Protein AF-A0A356L6Z6-F1 (afdb_monomer_lite)

Radius of gyration: 33.43 Å; chains: 1; bounding box: 76×48×98 Å

Foldseek 3Di:
DDDDDPPPDPDDQAAWDWDADDPPLPDDAPDDAQAPDWGWTATPSHIHIAHPHHDPQWDWDKDWDDDPPHNDTDIGIHTHGDDDDDPPQVVFDDDDPAQADEDDEAPQAPDWDWGDQPRHIHIAHPHHDPQWDWDKDWDQDPHHGIDIGIHTDRNPDQQPQAAPPQQWDPDWDDPDDQKTKTKHWDQPSRNSDIDIDIDMWGHWQWAADDDPVDDPTDGQPPSWTAHIRPHNDQQRTWDQWDADPVGIDGDVVTGGDDD

Secondary structure (DSSP, 8-state):
------------------EEPPTT--PPPSS----SEEEEEEETTEEEEEEEEPPTTEEEEEEEEPPTT-SSPEEEEEEEESSSS--TTSS-PPPTT---EEE----S-SEEEEEEETTEEEEEEEE--TTEEEEEEEEEETTTEEEEEEEEEE-S----S--TT-----S-EEEETTEEEEEEEEEETTTTEEEEEEEEEEPTTEES-B-SSSB--EEPGGG-B--TT--SSGGG-EEEEEEETTEEEEEEEEEE---

Structure (mmCIF, N/CA/C/O backbone):
data_AF-A0A356L6Z6-F1
#
_entry.id   AF-A0A356L6Z6-F1
#
loop_
_atom_site.group_PDB
_atom_site.id
_atom_site.type_symbol
_atom_site.label_atom_id
_atom_site.label_alt_id
_atom_site.label_comp_id
_atom_site.label_asym_id
_atom_site.label_entity_id
_atom_site.label_seq_id
_atom_site.pdbx_PDB_ins_code
_atom_site.Cartn_x
_atom_site.Cartn_y
_atom_site.Cartn_z
_atom_site.occupancy
_atom_site.B_iso_or_equiv
_atom_site.auth_seq_id
_atom_site.auth_comp_id
_atom_site.auth_asym_id
_atom_site.auth_atom_id
_atom_site.pdbx_PDB_model_num
ATOM 1 N N . MET A 1 1 ? 42.600 -0.564 43.448 1.00 41.34 1 MET A N 1
ATOM 2 C CA . MET A 1 1 ? 41.148 -0.412 43.684 1.00 41.34 1 MET A CA 1
ATOM 3 C C . MET A 1 1 ? 40.818 1.068 43.564 1.00 41.34 1 MET A C 1
ATOM 5 O O . MET A 1 1 ? 41.047 1.804 44.512 1.00 41.34 1 MET A O 1
ATOM 9 N N . LEU A 1 2 ? 40.395 1.524 42.382 1.00 34.81 2 LEU A N 1
ATOM 10 C CA . LEU A 1 2 ? 39.845 2.871 42.215 1.00 34.81 2 LEU A CA 1
ATOM 11 C C . LEU A 1 2 ? 38.356 2.803 42.555 1.00 34.81 2 LEU A C 1
ATOM 13 O O . LEU A 1 2 ? 37.595 2.120 41.873 1.00 34.81 2 LEU A O 1
ATOM 17 N N . ALA A 1 3 ? 37.971 3.458 43.646 1.00 35.69 3 ALA A N 1
ATOM 18 C CA . ALA A 1 3 ? 36.580 3.619 44.031 1.00 35.69 3 ALA A CA 1
ATOM 19 C C . ALA A 1 3 ? 35.923 4.630 43.082 1.00 35.69 3 ALA A C 1
ATOM 21 O O . ALA A 1 3 ? 36.274 5.808 43.081 1.00 35.69 3 ALA A O 1
ATOM 22 N N . MET A 1 4 ? 34.983 4.163 42.259 1.00 33.19 4 MET A N 1
ATOM 23 C CA . MET A 1 4 ? 34.081 5.037 41.517 1.00 33.19 4 MET A CA 1
ATOM 24 C C . MET A 1 4 ? 32.980 5.503 42.470 1.00 33.19 4 MET A C 1
ATOM 26 O O . MET A 1 4 ? 32.066 4.749 42.798 1.00 33.19 4 MET A O 1
ATOM 30 N N . THR A 1 5 ? 33.079 6.741 42.944 1.00 38.59 5 THR A N 1
ATOM 31 C CA . THR A 1 5 ? 31.974 7.425 43.619 1.00 38.59 5 THR A CA 1
ATOM 32 C C . THR A 1 5 ? 30.936 7.817 42.577 1.00 38.59 5 THR A C 1
ATOM 34 O O . THR A 1 5 ? 31.174 8.684 41.737 1.00 38.59 5 THR A O 1
ATOM 37 N N . ASN A 1 6 ? 29.788 7.146 42.626 1.00 38.03 6 ASN A N 1
ATOM 38 C CA . ASN A 1 6 ? 28.624 7.450 41.811 1.00 38.03 6 ASN A CA 1
ATOM 39 C C . ASN A 1 6 ? 27.950 8.700 42.400 1.00 38.03 6 ASN A C 1
ATOM 41 O O . ASN A 1 6 ? 27.177 8.616 43.354 1.00 38.03 6 ASN A O 1
ATOM 45 N N . THR A 1 7 ? 28.315 9.876 41.893 1.00 38.78 7 THR A N 1
ATOM 46 C CA . THR A 1 7 ? 27.631 11.126 42.230 1.00 38.78 7 THR A CA 1
ATOM 47 C C . THR A 1 7 ? 26.255 11.087 41.578 1.00 38.78 7 THR A C 1
ATOM 49 O O . THR A 1 7 ? 26.129 11.294 40.372 1.00 38.78 7 THR A O 1
ATOM 52 N N . ALA A 1 8 ? 25.218 10.816 42.371 1.00 40.81 8 ALA A N 1
ATOM 53 C CA . ALA A 1 8 ? 23.842 11.046 41.963 1.00 40.81 8 ALA A CA 1
ATOM 54 C C . ALA A 1 8 ? 23.685 12.542 41.653 1.00 40.81 8 ALA A C 1
ATOM 56 O O . ALA A 1 8 ? 23.635 13.384 42.549 1.00 40.81 8 ALA A O 1
ATOM 57 N N . SER A 1 9 ? 23.672 12.879 40.364 1.00 44.78 9 SER A N 1
ATOM 58 C CA . SER A 1 9 ? 23.217 14.182 39.901 1.00 44.78 9 SER A CA 1
ATOM 59 C C . SER A 1 9 ? 21.759 14.314 40.334 1.00 44.78 9 SER A C 1
ATOM 61 O O . SER A 1 9 ? 20.908 13.546 39.885 1.00 44.78 9 SER A O 1
ATOM 63 N N . ASN A 1 10 ? 21.480 15.251 41.242 1.00 47.16 10 ASN A N 1
ATOM 64 C CA . ASN A 1 10 ? 20.124 15.727 41.486 1.00 47.16 10 ASN A CA 1
ATOM 65 C C . ASN A 1 10 ? 19.571 16.195 40.138 1.00 47.16 10 ASN A C 1
ATOM 67 O O . ASN A 1 10 ? 19.962 17.254 39.644 1.00 47.16 10 ASN A O 1
ATOM 71 N N . GLY A 1 11 ? 18.740 15.352 39.520 1.00 48.88 11 GLY A N 1
ATOM 72 C CA . GLY A 1 11 ? 18.208 15.568 38.185 1.00 48.88 11 GLY A CA 1
ATOM 73 C C . GLY A 1 11 ? 17.501 16.910 38.134 1.00 48.88 11 GLY A C 1
ATOM 74 O O . GLY A 1 11 ? 16.460 17.096 38.761 1.00 48.88 11 GLY A O 1
ATOM 75 N N . VAL A 1 12 ? 18.089 17.859 37.409 1.00 53.34 12 VAL A N 1
ATOM 76 C CA . VAL A 1 12 ? 17.441 19.131 37.104 1.00 53.34 12 VAL A CA 1
ATOM 77 C C . VAL A 1 12 ? 16.122 18.789 36.417 1.00 53.34 12 VAL A C 1
ATOM 79 O O . VAL A 1 12 ? 16.120 18.147 35.366 1.00 53.34 12 VAL A O 1
ATOM 82 N N . VAL A 1 13 ? 15.002 19.170 37.035 1.00 57.62 13 VAL A N 1
ATOM 83 C CA . VAL A 1 13 ? 13.660 19.010 36.466 1.00 57.62 13 VAL A CA 1
ATOM 84 C C . VAL A 1 13 ? 13.663 19.713 35.110 1.00 57.62 13 VAL A C 1
ATOM 86 O O . VAL A 1 13 ? 13.706 20.941 35.037 1.00 57.62 13 VAL A O 1
ATOM 89 N N . LYS A 1 14 ? 13.693 18.939 34.020 1.00 69.69 14 LYS A N 1
ATOM 90 C CA . LYS A 1 14 ? 13.738 19.489 32.664 1.00 69.69 14 LYS A CA 1
ATOM 91 C C . LYS A 1 14 ? 12.370 20.088 32.346 1.00 69.69 14 LYS A C 1
ATOM 93 O O . LYS A 1 14 ? 11.419 19.360 32.072 1.00 69.69 14 LYS A O 1
ATOM 98 N N . ILE A 1 15 ? 12.260 21.411 32.415 1.00 73.19 15 ILE A N 1
ATOM 99 C CA . ILE A 1 15 ? 11.055 22.134 31.998 1.00 73.19 15 ILE A CA 1
ATOM 100 C C . ILE A 1 15 ? 11.012 22.118 30.470 1.00 73.19 15 ILE A C 1
ATOM 102 O O . ILE A 1 15 ? 11.920 22.619 29.807 1.00 73.19 15 ILE A O 1
ATOM 106 N N . CYS A 1 16 ? 9.960 21.533 29.907 1.00 79.50 16 CYS A N 1
ATOM 107 C CA . CYS A 1 16 ? 9.722 21.560 28.471 1.00 79.50 16 CYS A CA 1
ATOM 108 C C . CYS A 1 16 ? 8.875 22.778 28.119 1.00 79.50 16 CYS A C 1
ATOM 110 O O . CYS A 1 16 ? 7.682 22.811 28.413 1.00 79.50 16 CYS A O 1
ATOM 112 N N . ALA A 1 17 ? 9.485 23.774 27.481 1.00 80.75 17 ALA A N 1
ATOM 113 C CA . ALA A 1 17 ? 8.730 24.854 26.863 1.00 80.75 17 ALA A CA 1
ATOM 114 C C . ALA A 1 17 ? 8.026 24.326 25.604 1.00 80.75 17 ALA A C 1
ATOM 116 O O . ALA A 1 17 ? 8.630 23.595 24.817 1.00 80.75 17 ALA A O 1
ATOM 117 N N . GLY A 1 18 ? 6.756 24.688 25.424 1.00 78.94 18 GLY A N 1
ATOM 118 C CA . GLY A 1 18 ? 6.015 24.340 24.213 1.00 78.94 18 GLY A CA 1
ATOM 119 C C . GLY A 1 18 ? 6.544 25.119 23.014 1.00 78.94 18 GLY A C 1
ATOM 120 O O . GLY A 1 18 ? 6.673 26.341 23.079 1.00 78.94 18 GLY A O 1
ATOM 121 N N . ALA A 1 19 ? 6.829 24.416 21.921 1.00 82.88 19 ALA A N 1
ATOM 122 C CA . ALA A 1 19 ? 7.146 25.006 20.624 1.00 82.88 19 ALA A CA 1
ATOM 123 C C . ALA A 1 19 ? 6.058 24.655 19.600 1.00 82.88 19 ALA A C 1
ATOM 125 O O . ALA A 1 19 ? 5.300 23.703 19.788 1.00 82.88 19 ALA A O 1
ATOM 126 N N . LYS A 1 20 ? 5.974 25.405 18.495 1.00 82.06 20 LYS A N 1
ATOM 127 C CA . LYS A 1 20 ? 5.164 24.965 17.349 1.00 82.06 20 LYS A CA 1
ATOM 128 C C . LYS A 1 20 ? 5.786 23.692 16.774 1.00 82.06 20 LYS A C 1
ATOM 130 O O . LYS A 1 20 ? 7.003 23.643 16.625 1.00 82.06 20 LYS A O 1
ATOM 135 N N . CYS A 1 21 ? 4.962 22.697 16.461 1.00 80.75 21 CYS A N 1
ATOM 136 C CA . CYS A 1 21 ? 5.428 21.517 15.735 1.00 80.75 21 CYS A CA 1
ATOM 137 C C . CYS A 1 21 ? 5.865 21.910 14.319 1.00 80.75 21 CYS A C 1
ATOM 139 O O . CYS A 1 21 ? 5.235 22.772 13.694 1.00 80.75 21 CYS A O 1
ATOM 141 N N . ASN A 1 22 ? 6.946 21.306 13.832 1.00 75.00 22 ASN A N 1
ATOM 142 C CA . ASN A 1 22 ? 7.391 21.490 12.458 1.00 75.00 22 ASN A CA 1
ATOM 143 C C . ASN A 1 22 ? 6.441 20.754 11.509 1.00 75.00 22 ASN A C 1
ATOM 145 O O . ASN A 1 22 ? 5.778 19.792 11.890 1.00 75.00 22 ASN A O 1
ATOM 149 N N . ILE A 1 23 ? 6.379 21.200 10.252 1.00 55.59 23 ILE A N 1
ATOM 150 C CA . ILE A 1 23 ? 5.507 20.591 9.233 1.00 55.59 23 ILE A CA 1
ATOM 151 C C . ILE A 1 23 ? 5.889 19.135 8.908 1.00 55.59 23 ILE A C 1
ATOM 153 O O . ILE A 1 23 ? 5.077 18.412 8.347 1.00 55.59 23 ILE A O 1
ATOM 157 N N . GLU A 1 24 ? 7.100 18.718 9.288 1.00 55.88 24 GLU A N 1
ATOM 158 C CA . GLU A 1 24 ? 7.648 17.367 9.104 1.00 55.88 24 GLU A CA 1
ATOM 159 C C . GLU A 1 24 ? 7.471 16.467 10.345 1.00 55.88 24 GLU A C 1
ATOM 161 O O . GLU A 1 24 ? 7.852 15.298 10.321 1.00 55.88 24 GLU A O 1
ATOM 166 N N . ASP A 1 25 ? 6.888 16.978 11.439 1.00 61.94 25 ASP A N 1
ATOM 167 C CA . ASP A 1 25 ? 6.607 16.182 12.639 1.00 61.94 25 ASP A CA 1
ATOM 168 C C . ASP A 1 25 ? 5.335 15.330 12.428 1.00 61.94 25 ASP A C 1
ATOM 170 O O . ASP A 1 25 ? 4.246 15.640 12.925 1.00 61.94 25 ASP A O 1
ATOM 174 N N . ASP A 1 26 ? 5.487 14.224 11.694 1.00 56.81 26 ASP A N 1
ATOM 175 C CA . ASP A 1 26 ? 4.429 13.251 11.363 1.00 56.81 26 ASP A CA 1
ATOM 176 C C . ASP A 1 26 ? 3.986 12.368 12.551 1.00 56.81 26 ASP A C 1
ATOM 178 O O . ASP A 1 26 ? 3.124 11.501 12.404 1.00 56.81 26 ASP A O 1
ATOM 182 N N . SER A 1 27 ? 4.541 12.568 13.752 1.00 71.50 27 SER A N 1
ATOM 183 C CA . SER A 1 27 ? 4.183 11.754 14.921 1.00 71.50 27 SER A CA 1
ATOM 184 C C . SER A 1 27 ? 2.754 12.031 15.389 1.00 71.50 27 SER A C 1
ATOM 186 O O . SER A 1 27 ? 2.368 13.180 15.593 1.00 71.50 27 SER A O 1
ATOM 188 N N . ASP A 1 28 ? 1.950 10.984 15.588 1.00 77.69 28 ASP A N 1
ATOM 189 C CA . ASP A 1 28 ? 0.612 11.116 16.171 1.00 77.69 28 ASP A CA 1
ATOM 190 C C . ASP A 1 28 ? 0.663 11.830 17.534 1.00 77.69 28 ASP A C 1
ATOM 192 O O . ASP A 1 28 ? 1.616 11.633 18.295 1.00 77.69 28 ASP A O 1
ATOM 196 N N . PRO A 1 29 ? -0.323 12.699 17.857 1.00 81.19 29 PRO A N 1
ATOM 197 C CA . PRO A 1 29 ? -0.330 13.342 19.160 1.00 81.19 29 PRO A CA 1
ATOM 198 C C . PRO A 1 29 ? -0.421 12.278 20.258 1.00 81.19 29 PRO A C 1
ATOM 200 O O . PRO A 1 29 ? -1.177 11.313 20.140 1.00 81.19 29 PRO A O 1
ATOM 203 N N . ILE A 1 30 ? 0.318 12.469 21.350 1.00 76.75 30 ILE A N 1
ATOM 204 C CA . ILE A 1 30 ? 0.308 11.519 22.473 1.00 76.75 30 ILE A CA 1
ATOM 205 C C . ILE A 1 30 ? -1.038 11.492 23.207 1.00 76.75 30 ILE A C 1
ATOM 207 O O . ILE A 1 30 ? -1.323 10.554 23.948 1.00 76.75 30 ILE A O 1
ATOM 211 N N . ASN A 1 31 ? -1.862 12.524 23.012 1.00 66.62 31 ASN A N 1
ATOM 212 C CA . ASN A 1 31 ? -3.216 12.617 23.525 1.00 66.62 31 ASN A CA 1
ATOM 213 C C . ASN A 1 31 ? -4.244 12.586 22.386 1.00 66.62 31 ASN A C 1
ATOM 215 O O . ASN A 1 31 ? -4.098 13.237 21.351 1.00 66.62 31 ASN A O 1
ATOM 219 N N . SER A 1 32 ? -5.323 11.842 22.612 1.00 71.69 32 SER A N 1
ATOM 220 C CA . SER A 1 32 ? -6.491 11.820 21.735 1.00 71.69 32 SER A CA 1
ATOM 221 C C . SER A 1 32 ? -7.527 12.801 22.268 1.00 71.69 32 SER A C 1
ATOM 223 O O . SER A 1 32 ? -7.933 12.678 23.416 1.00 71.69 32 SER A O 1
ATOM 225 N N . VAL A 1 33 ? -7.988 13.725 21.427 1.00 70.81 33 VAL A N 1
ATOM 226 C CA . VAL A 1 33 ? -8.989 14.742 21.787 1.00 70.81 33 VAL A CA 1
ATOM 227 C C . VAL A 1 33 ? -10.114 14.793 20.756 1.00 70.81 33 VAL A C 1
ATOM 229 O O . VAL A 1 33 ? -9.906 14.510 19.573 1.00 70.81 33 VAL A O 1
ATOM 232 N N . THR A 1 34 ? -11.318 15.182 21.177 1.00 68.69 34 THR A N 1
ATOM 233 C CA . THR A 1 34 ? -12.525 15.192 20.323 1.00 68.69 34 THR A CA 1
ATOM 234 C C . THR A 1 34 ? -12.950 16.593 19.871 1.00 68.69 34 THR A C 1
ATOM 236 O O . THR A 1 34 ? -14.140 16.867 19.692 1.00 68.69 34 THR A O 1
ATOM 239 N N . CYS A 1 35 ? -11.988 17.493 19.671 1.00 79.06 35 CYS A N 1
ATOM 240 C CA . CYS A 1 35 ? -12.249 18.897 19.357 1.00 79.06 35 CYS A CA 1
ATOM 241 C C . CYS A 1 35 ? -12.986 19.102 18.019 1.00 79.06 35 CYS A C 1
ATOM 243 O O . CYS A 1 35 ? -12.896 18.293 17.092 1.00 79.06 35 CYS A O 1
ATOM 245 N N . ALA A 1 36 ? -13.667 20.243 17.889 1.00 77.12 36 ALA A N 1
ATOM 246 C CA . ALA A 1 36 ? -14.099 20.769 16.593 1.00 77.12 36 ALA A CA 1
ATOM 247 C C . ALA A 1 36 ? -12.945 21.493 15.880 1.00 77.12 36 ALA A C 1
ATOM 249 O O . ALA A 1 36 ? -12.768 21.343 14.675 1.00 77.12 36 ALA A O 1
ATOM 250 N N . THR A 1 37 ? -12.127 22.233 16.632 1.00 87.12 37 THR A N 1
ATOM 251 C CA . THR A 1 37 ? -10.866 22.817 16.157 1.00 87.12 37 THR A CA 1
ATOM 252 C C . THR A 1 37 ? -9.787 22.677 17.227 1.00 87.12 37 THR A C 1
ATOM 254 O O . THR A 1 37 ? -10.103 22.608 18.417 1.00 87.12 37 THR A O 1
ATOM 257 N N . TYR A 1 38 ? -8.517 22.625 16.822 1.00 91.56 38 TYR A N 1
ATOM 258 C CA . TYR A 1 38 ? -7.395 22.366 17.726 1.00 91.56 38 TYR A CA 1
ATOM 259 C C . TYR A 1 38 ? -6.136 23.172 17.369 1.00 91.56 38 TYR A C 1
ATOM 261 O O . TYR A 1 38 ? -6.056 23.832 16.330 1.00 91.56 38 TYR A O 1
ATOM 269 N N . SER A 1 39 ? -5.151 23.126 18.261 1.00 90.94 39 SER A N 1
ATOM 270 C CA . SER A 1 39 ? -3.753 23.493 18.015 1.00 90.94 39 SER A CA 1
ATOM 271 C C . SER A 1 39 ? -2.833 22.407 18.540 1.00 90.94 39 SER A C 1
ATOM 273 O O . SER A 1 39 ? -3.101 21.846 19.598 1.00 90.94 39 SER A O 1
ATOM 275 N N . ASP A 1 40 ? -1.733 22.180 17.833 1.00 90.00 40 ASP A N 1
ATOM 276 C CA . ASP A 1 40 ? -0.686 21.257 18.250 1.00 90.00 40 ASP A CA 1
ATOM 277 C C . ASP A 1 40 ? 0.530 22.044 18.760 1.00 90.00 40 ASP A C 1
ATOM 279 O O . ASP A 1 40 ? 0.948 23.036 18.152 1.00 90.00 40 ASP A O 1
ATOM 283 N N . SER A 1 41 ? 1.086 21.582 19.876 1.00 90.69 41 SER A N 1
ATOM 284 C CA . SER A 1 41 ? 2.317 22.083 20.483 1.00 90.69 41 SER A CA 1
ATOM 285 C C . SER A 1 41 ? 3.256 20.908 20.730 1.00 90.69 41 SER A C 1
ATOM 287 O O . SER A 1 41 ? 2.827 19.840 21.164 1.00 90.69 41 SER A O 1
ATOM 289 N N . CYS A 1 42 ? 4.540 21.098 20.463 1.00 88.75 42 CYS A N 1
ATOM 290 C CA . CYS A 1 42 ? 5.551 20.065 20.598 1.00 88.75 42 CYS A CA 1
ATOM 291 C C . CYS A 1 42 ? 6.390 20.289 21.861 1.00 88.75 42 CYS A C 1
ATOM 293 O O . CYS A 1 42 ? 6.902 21.385 22.106 1.00 88.75 42 CYS A O 1
ATOM 295 N N . TYR A 1 43 ? 6.530 19.230 22.659 1.00 86.75 43 TYR A N 1
ATOM 296 C CA . TYR A 1 43 ? 7.251 19.207 23.928 1.00 86.75 43 TYR A CA 1
ATOM 297 C C . TYR A 1 43 ? 8.249 18.053 23.895 1.00 86.75 43 TYR A C 1
ATOM 299 O O . TYR A 1 43 ? 7.858 16.892 23.847 1.00 86.75 43 TYR A O 1
ATOM 307 N N . ASN A 1 44 ? 9.549 18.360 23.892 1.00 85.06 44 ASN A N 1
ATOM 308 C CA . ASN A 1 44 ? 10.616 17.347 23.851 1.00 85.06 44 ASN A CA 1
ATOM 309 C C . ASN A 1 44 ? 10.446 16.309 22.714 1.00 85.06 44 ASN A C 1
ATOM 311 O O . ASN A 1 44 ? 10.706 15.126 22.912 1.00 85.06 44 ASN A O 1
ATOM 315 N N . GLY A 1 45 ? 9.979 16.755 21.541 1.00 81.81 45 GLY A N 1
ATOM 316 C CA . GLY A 1 45 ? 9.726 15.902 20.371 1.00 81.81 45 GLY A CA 1
ATOM 317 C C . GLY A 1 45 ? 8.366 15.194 20.354 1.00 81.81 45 GLY A C 1
ATOM 318 O O . GLY A 1 45 ? 8.061 14.520 19.380 1.00 81.81 45 GLY A O 1
ATOM 319 N N . TYR A 1 46 ? 7.534 15.357 21.388 1.00 81.12 46 TYR A N 1
ATOM 320 C CA . TYR A 1 46 ? 6.180 14.799 21.434 1.00 81.12 46 TYR A CA 1
ATOM 321 C C . TYR A 1 46 ? 5.136 15.856 21.098 1.00 81.12 46 TYR A C 1
ATOM 323 O O . TYR A 1 46 ? 5.125 16.939 21.690 1.00 81.12 46 TYR A O 1
ATOM 331 N N . ARG A 1 47 ? 4.222 15.517 20.188 1.00 84.75 47 ARG A N 1
ATOM 332 C CA . ARG A 1 47 ? 3.087 16.361 19.817 1.00 84.75 47 ARG A CA 1
ATOM 333 C C . ARG A 1 47 ? 1.966 16.233 20.852 1.00 84.75 47 ARG A C 1
ATOM 335 O O . ARG A 1 47 ? 1.493 15.134 21.125 1.00 84.75 47 ARG A O 1
ATOM 342 N N . VAL A 1 48 ? 1.529 17.358 21.410 1.00 86.88 48 VAL A N 1
ATOM 343 C CA . VAL A 1 48 ? 0.372 17.469 22.312 1.00 86.88 48 VAL A CA 1
ATOM 344 C C . VAL A 1 48 ? -0.674 18.354 21.645 1.00 86.88 48 VAL A C 1
ATOM 346 O O . VAL A 1 48 ? -0.379 19.484 21.249 1.00 86.88 48 VAL A O 1
ATOM 349 N N . ARG A 1 49 ? -1.899 17.845 21.524 1.00 89.25 49 ARG A N 1
ATOM 350 C CA . ARG A 1 49 ? -3.027 18.543 20.904 1.00 89.25 49 ARG A CA 1
ATOM 351 C C . ARG A 1 49 ? -3.913 19.204 21.953 1.00 89.25 49 ARG A C 1
ATOM 353 O O . ARG A 1 49 ? -4.343 18.551 22.893 1.00 89.25 49 ARG A O 1
ATOM 360 N N . SER A 1 50 ? -4.237 20.476 21.766 1.00 91.56 50 SER A N 1
ATOM 361 C CA . SER A 1 50 ? -5.142 21.238 22.633 1.00 91.56 50 SER A CA 1
ATOM 362 C C . SER A 1 50 ? -6.369 21.689 21.849 1.00 91.56 50 SER A C 1
ATOM 364 O O . SER A 1 50 ? -6.241 22.261 20.762 1.00 91.56 50 SER A O 1
ATOM 366 N N . CYS A 1 51 ? -7.561 21.455 22.388 1.00 89.19 51 CYS A N 1
ATOM 367 C CA . CYS A 1 51 ? -8.811 21.922 21.810 1.00 89.19 51 CYS A CA 1
ATOM 368 C C . CYS A 1 51 ? -8.919 23.447 21.869 1.00 89.19 51 CYS A C 1
ATOM 370 O O . CYS A 1 51 ? -8.632 24.068 22.883 1.00 89.19 51 CYS A O 1
ATOM 372 N N . LYS A 1 52 ? -9.379 24.055 20.771 1.00 91.75 52 LYS A N 1
ATOM 373 C CA . LYS A 1 52 ? -9.760 25.478 20.723 1.00 91.75 52 LYS A CA 1
ATOM 374 C C . LYS A 1 52 ? -11.264 25.665 20.771 1.00 91.75 52 LYS A C 1
ATOM 376 O O . LYS A 1 52 ? -11.755 26.629 21.343 1.00 91.75 52 LYS A O 1
ATOM 381 N N . THR A 1 53 ? -11.996 24.760 20.131 1.00 87.56 53 THR A N 1
ATOM 382 C CA . THR A 1 53 ? -13.455 24.727 20.179 1.00 87.56 53 THR A CA 1
ATOM 383 C C . THR A 1 53 ? -13.937 23.294 20.277 1.00 87.56 53 THR A C 1
ATOM 385 O O . THR A 1 53 ? -13.311 22.363 19.759 1.00 87.56 53 THR A O 1
ATOM 388 N N . CYS A 1 54 ? -15.084 23.136 20.923 1.00 79.69 54 CYS A N 1
ATOM 389 C CA . CYS A 1 54 ? -15.721 21.854 21.142 1.00 79.69 54 CYS A CA 1
ATOM 390 C C . CYS A 1 54 ? -16.889 21.629 20.190 1.00 79.69 54 CYS A C 1
ATOM 392 O O . CYS A 1 54 ? -17.494 22.573 19.679 1.00 79.69 54 CYS A O 1
ATOM 394 N N . LYS A 1 55 ? -17.185 20.357 19.917 1.00 76.50 55 LYS A N 1
ATOM 395 C CA . LYS A 1 55 ? -18.395 19.984 19.180 1.00 76.50 55 LYS A CA 1
ATOM 396 C C . LYS A 1 55 ? -19.617 20.255 20.058 1.00 76.50 55 LYS A C 1
ATOM 398 O O . LYS A 1 55 ? -19.522 20.249 21.287 1.00 76.50 55 LYS A O 1
ATOM 403 N N . THR A 1 56 ? -20.769 20.479 19.431 1.00 71.19 56 THR A N 1
ATOM 404 C CA . THR A 1 56 ? -22.040 20.697 20.135 1.00 71.19 56 THR A CA 1
ATOM 405 C C . THR A 1 56 ? -22.270 19.618 21.199 1.00 71.19 56 THR A C 1
ATOM 407 O O . THR A 1 56 ? -22.167 18.432 20.897 1.00 71.19 56 THR A O 1
ATOM 410 N N . GLY A 1 57 ? -22.570 20.035 22.434 1.00 60.66 57 GLY A N 1
ATOM 411 C CA . GLY A 1 57 ? -22.781 19.138 23.579 1.00 60.66 57 GLY A CA 1
ATOM 412 C C . GLY A 1 57 ? -21.569 18.957 24.501 1.00 60.66 57 GLY A C 1
ATOM 413 O O . GLY A 1 57 ? -21.702 18.336 25.549 1.00 60.66 57 GLY A O 1
ATOM 414 N N . THR A 1 58 ? -20.413 19.533 24.166 1.00 73.94 58 THR A N 1
ATOM 415 C CA . THR A 1 58 ? -19.203 19.510 25.007 1.00 73.94 58 THR A CA 1
ATOM 416 C C . THR A 1 58 ? -18.688 20.932 25.266 1.00 73.94 58 THR A C 1
ATOM 418 O O . THR A 1 58 ? -18.934 21.829 24.460 1.00 73.94 58 THR A O 1
ATOM 421 N N . SER A 1 59 ? -17.984 21.144 26.378 1.00 80.81 59 SER A N 1
ATOM 422 C CA . SER A 1 59 ? -17.263 22.377 26.715 1.00 80.81 59 SER A CA 1
ATOM 423 C C . SER A 1 59 ? -15.796 22.093 26.965 1.00 80.81 59 SER A C 1
ATOM 425 O O . SER A 1 59 ? -15.414 20.985 27.333 1.00 80.81 59 SER A O 1
ATOM 427 N N . LEU A 1 60 ? -14.981 23.127 26.779 1.00 86.69 60 LEU A N 1
ATOM 428 C CA . LEU A 1 60 ? -13.558 23.069 27.071 1.00 86.69 60 LEU A CA 1
ATOM 429 C C . LEU A 1 60 ? -13.331 22.835 28.566 1.00 86.69 60 LEU A C 1
ATOM 431 O O . LEU A 1 60 ? -13.949 23.486 29.409 1.00 86.69 60 LEU A O 1
ATOM 435 N N . SER A 1 61 ? -12.415 21.930 28.875 1.00 86.56 61 SER A N 1
ATOM 436 C CA . SER A 1 61 ? -11.874 21.701 30.205 1.00 86.56 61 SER A CA 1
ATOM 437 C C . SER A 1 61 ? -10.368 21.536 30.106 1.00 86.56 61 SER A C 1
ATOM 439 O O . SER A 1 61 ? -9.867 20.793 29.262 1.00 86.56 61 SER A O 1
ATOM 441 N N . SER A 1 62 ? -9.647 22.247 30.965 1.00 88.50 62 SER A N 1
ATOM 442 C CA . SER A 1 62 ? -8.192 22.184 31.013 1.00 88.50 62 SER A CA 1
ATOM 443 C C . SER A 1 62 ? -7.740 21.007 31.873 1.00 88.50 62 SER A C 1
ATOM 445 O O . SER A 1 62 ? -8.190 20.831 33.006 1.00 88.50 62 SER A O 1
ATOM 447 N N . THR A 1 63 ? -6.809 20.222 31.348 1.00 85.75 63 THR A N 1
ATOM 448 C CA . THR A 1 63 ? -6.209 19.058 32.008 1.00 85.75 63 THR A CA 1
ATOM 449 C C . THR A 1 63 ? -4.700 19.026 31.736 1.00 85.75 63 THR A C 1
ATOM 451 O O . THR A 1 63 ? -4.147 19.951 31.137 1.00 85.75 63 THR A O 1
ATOM 454 N N . THR A 1 64 ? -3.989 18.007 32.225 1.00 89.94 64 THR A N 1
ATOM 455 C CA . THR A 1 64 ? -2.537 17.875 32.044 1.00 89.94 64 THR A CA 1
ATOM 456 C C . THR A 1 64 ? -2.137 16.484 31.563 1.00 89.94 64 THR A C 1
ATOM 458 O O . THR A 1 64 ? -2.819 15.502 31.847 1.00 89.94 64 THR A O 1
ATOM 461 N N . ILE A 1 65 ? -1.022 16.390 30.836 1.00 85.31 65 ILE A N 1
ATOM 462 C CA . ILE A 1 65 ? -0.421 15.127 30.393 1.00 85.31 65 ILE A CA 1
ATOM 463 C C . ILE A 1 65 ? 1.071 15.078 30.732 1.00 85.31 65 ILE A C 1
ATOM 465 O O . ILE A 1 65 ? 1.792 16.072 30.617 1.00 85.31 65 ILE A O 1
ATOM 469 N N . SER A 1 66 ? 1.554 13.908 31.145 1.00 87.62 66 SER A N 1
ATOM 470 C CA . SER A 1 66 ? 2.983 13.654 31.333 1.00 87.62 66 SER A CA 1
ATOM 471 C C . SER A 1 66 ? 3.654 13.399 29.985 1.00 87.62 66 SER A C 1
ATOM 473 O O . SER A 1 66 ? 3.349 12.420 29.309 1.00 87.62 66 SER A O 1
ATOM 475 N N . VAL A 1 67 ? 4.596 14.262 29.606 1.00 81.31 67 VAL A N 1
ATOM 476 C CA . VAL A 1 67 ? 5.392 14.099 28.383 1.00 81.31 67 VAL A CA 1
ATOM 477 C C . VAL A 1 67 ? 6.726 13.426 28.727 1.00 81.31 67 VAL A C 1
ATOM 479 O O . VAL A 1 67 ? 7.423 13.910 29.626 1.00 81.31 67 VAL A O 1
ATOM 482 N N . PRO A 1 68 ? 7.135 12.345 28.036 1.00 81.88 68 PRO A N 1
ATOM 483 C CA . PRO A 1 68 ? 8.410 11.693 28.314 1.00 81.88 68 PRO A CA 1
ATOM 484 C C . PRO A 1 68 ? 9.598 12.658 28.192 1.00 81.88 68 PRO A C 1
ATOM 486 O O . PRO A 1 68 ? 9.779 13.349 27.188 1.00 81.88 68 PRO A O 1
ATOM 489 N N . GLY A 1 69 ? 10.427 12.698 29.236 1.00 79.75 69 GLY A N 1
ATOM 490 C CA . GLY A 1 69 ? 11.577 13.601 29.333 1.00 79.75 69 GLY A CA 1
ATOM 491 C C . GLY A 1 69 ? 11.248 15.026 29.793 1.00 79.75 69 GLY A C 1
ATOM 492 O O . GLY A 1 69 ? 12.169 15.831 29.922 1.00 79.75 69 GLY A O 1
ATOM 493 N N . CYS A 1 70 ? 9.983 15.332 30.087 1.00 81.81 70 CYS A N 1
ATOM 494 C CA . CYS A 1 70 ? 9.566 16.572 30.734 1.00 81.81 70 CYS A CA 1
ATOM 495 C C . CYS A 1 70 ? 9.335 16.335 32.228 1.00 81.81 70 CYS A C 1
ATOM 497 O O . CYS A 1 70 ? 8.652 15.395 32.624 1.00 81.81 70 CYS A O 1
ATOM 499 N N . GLY A 1 71 ? 9.920 17.190 33.066 1.00 82.00 71 GLY A N 1
ATOM 500 C CA . GLY A 1 71 ? 9.845 17.075 34.522 1.00 82.00 71 GLY A CA 1
ATOM 501 C C . GLY A 1 71 ? 8.544 17.606 35.132 1.00 82.00 71 GLY A C 1
ATOM 502 O O . GLY A 1 71 ? 8.264 17.338 36.296 1.00 82.00 71 GLY A O 1
ATOM 503 N N . THR A 1 72 ? 7.741 18.335 34.355 1.00 85.25 72 THR A N 1
ATOM 504 C CA . THR A 1 72 ? 6.424 18.843 34.757 1.00 85.25 72 THR A CA 1
ATOM 505 C C . THR A 1 72 ? 5.369 18.428 33.732 1.00 85.25 72 THR A C 1
ATOM 507 O O . THR A 1 72 ? 5.653 18.503 32.531 1.00 85.25 72 THR A O 1
ATOM 510 N N . PRO A 1 73 ? 4.157 18.029 34.166 1.00 86.81 73 PRO A N 1
ATOM 511 C CA . PRO A 1 73 ? 3.036 17.817 33.260 1.00 86.81 73 PRO A CA 1
ATOM 512 C C . PRO A 1 73 ? 2.749 19.061 32.417 1.00 86.81 73 PRO A C 1
ATOM 514 O O . PRO A 1 73 ? 2.922 20.195 32.869 1.00 86.81 73 PRO A O 1
ATOM 517 N N . VAL A 1 74 ? 2.307 18.836 31.187 1.00 86.94 74 VAL A N 1
ATOM 518 C CA . VAL A 1 74 ? 1.957 19.882 30.226 1.00 86.94 74 VAL A CA 1
ATOM 519 C C . VAL A 1 74 ? 0.446 20.062 30.221 1.00 86.94 74 VAL A C 1
ATOM 521 O O . VAL A 1 74 ? -0.283 19.079 30.117 1.00 86.94 74 VAL A O 1
ATOM 524 N N . GLY A 1 75 ? -0.017 21.308 30.328 1.00 90.06 75 GLY A N 1
ATOM 525 C CA . GLY A 1 75 ? -1.435 21.642 30.226 1.00 90.06 75 GLY A CA 1
ATOM 526 C C . GLY A 1 75 ? -1.946 21.585 28.786 1.00 90.06 75 GLY A C 1
ATOM 527 O O . GLY A 1 75 ? -1.257 22.029 27.867 1.00 90.06 75 GLY A O 1
ATOM 528 N N . TYR A 1 76 ? -3.156 21.065 28.603 1.00 88.69 76 TYR A N 1
ATOM 529 C CA . TYR A 1 76 ? -3.905 21.131 27.350 1.00 88.69 76 TYR A CA 1
ATOM 530 C C . TYR A 1 76 ? -5.401 21.236 27.645 1.00 88.69 76 TYR A C 1
ATOM 532 O O . TYR A 1 76 ? -5.865 20.824 28.708 1.00 88.69 76 TYR A O 1
ATOM 540 N N . ASP A 1 77 ? -6.150 21.784 26.698 1.00 90.38 77 ASP A N 1
ATOM 541 C CA . ASP A 1 77 ? -7.605 21.812 26.756 1.00 90.38 77 ASP A CA 1
ATOM 542 C C . ASP A 1 77 ? -8.181 20.606 26.017 1.00 90.38 77 ASP A C 1
ATOM 544 O O . ASP A 1 77 ? -7.767 20.289 24.898 1.00 90.38 77 ASP A O 1
ATOM 548 N N . ASP A 1 78 ? -9.169 19.964 26.623 1.00 87.00 78 ASP A N 1
ATOM 549 C CA . ASP A 1 78 ? -9.980 18.917 26.013 1.00 87.00 78 ASP A CA 1
ATOM 550 C C . ASP A 1 78 ? -11.462 19.302 26.051 1.00 87.00 78 ASP A C 1
ATOM 552 O O . ASP A 1 78 ? -11.863 20.253 26.721 1.00 87.00 78 ASP A O 1
ATOM 556 N N . CYS A 1 79 ? -12.295 18.582 25.314 1.00 79.31 79 CYS A N 1
ATOM 557 C CA . CYS A 1 79 ? -13.733 18.785 25.288 1.00 79.31 79 CYS A CA 1
ATOM 558 C C . CYS A 1 79 ? -14.439 17.752 26.164 1.00 79.31 79 CYS A C 1
ATOM 560 O O . CYS A 1 79 ? -14.539 16.586 25.793 1.00 79.31 79 CYS A O 1
ATOM 562 N N . VAL A 1 80 ? -14.992 18.202 27.289 1.00 76.25 80 VAL A N 1
ATOM 563 C CA . VAL A 1 80 ? -15.766 17.385 28.236 1.00 76.25 80 VAL A CA 1
ATOM 564 C C . VAL A 1 80 ? -17.252 17.731 28.163 1.00 76.25 80 VAL A C 1
ATOM 566 O O . VAL A 1 80 ? -17.632 18.830 27.765 1.00 76.25 80 VAL A O 1
ATOM 569 N N . PHE A 1 81 ? -18.142 16.823 28.549 1.00 62.59 81 PHE A N 1
ATOM 570 C CA . PHE A 1 81 ? -19.580 17.108 28.549 1.00 62.59 81 PHE A CA 1
ATOM 571 C C . PHE A 1 81 ? -19.963 18.137 29.622 1.00 62.59 81 PHE A C 1
ATOM 573 O O . PHE A 1 81 ? -19.495 18.098 30.756 1.00 62.59 81 PHE A O 1
ATOM 580 N N . SER A 1 82 ? -20.833 19.083 29.264 1.00 53.66 82 SER A N 1
ATOM 581 C CA . SER A 1 82 ? -21.323 20.125 30.180 1.00 53.66 82 SER A CA 1
ATOM 582 C C . SER A 1 82 ? -22.680 19.723 30.729 1.00 53.66 82 SER A C 1
ATOM 584 O O . SER A 1 82 ? -23.668 19.818 30.005 1.00 53.66 82 SER A O 1
ATOM 586 N N . GLY A 1 83 ? -22.752 19.247 31.974 1.00 51.31 83 GLY A N 1
ATOM 587 C CA . GLY A 1 83 ? -24.052 18.813 32.500 1.00 51.31 83 GLY A CA 1
ATOM 588 C C . GLY A 1 83 ? -24.132 18.189 33.889 1.00 51.31 83 GLY A C 1
ATOM 589 O O . GLY A 1 83 ? -25.246 18.026 34.369 1.00 51.31 83 GLY A O 1
ATOM 590 N N . GLY A 1 84 ? -23.022 17.910 34.576 1.00 43.97 84 GLY A N 1
ATOM 591 C CA . GLY A 1 84 ? -23.083 17.326 35.918 1.00 43.97 84 GLY A CA 1
ATOM 592 C C . GLY A 1 84 ? -23.298 15.810 35.898 1.00 43.97 84 GLY A C 1
ATOM 593 O O . GLY A 1 84 ? -24.011 15.274 35.056 1.00 43.97 84 GLY A O 1
ATOM 594 N N . THR A 1 85 ? -22.613 15.160 36.841 1.00 41.47 85 THR A N 1
ATOM 595 C CA . THR A 1 85 ? -22.270 13.730 36.902 1.00 41.47 85 THR A CA 1
ATOM 596 C C . THR A 1 85 ? -21.517 13.246 35.668 1.00 41.47 85 THR A C 1
ATOM 598 O O . THR A 1 85 ? -22.078 13.071 34.590 1.00 41.47 85 THR A O 1
ATOM 601 N N . ASP A 1 86 ? -20.214 13.051 35.862 1.00 40.94 86 ASP A N 1
ATOM 602 C CA . ASP A 1 86 ? -19.428 12.088 35.101 1.00 40.94 86 ASP A CA 1
ATOM 603 C C . ASP A 1 86 ? -20.292 10.829 34.918 1.00 40.94 86 ASP A C 1
ATOM 605 O O . ASP A 1 86 ? -20.799 10.312 35.923 1.00 40.94 86 ASP A O 1
ATOM 609 N N . PRO A 1 87 ? -20.600 10.374 33.693 1.00 42.62 87 PRO A N 1
ATOM 610 C CA . PRO A 1 87 ? -21.202 9.071 33.560 1.00 42.62 87 PRO A CA 1
ATOM 611 C C . PRO A 1 87 ? -20.139 8.067 34.011 1.00 42.62 87 PRO A C 1
ATOM 613 O O . PRO A 1 87 ? -19.305 7.646 33.213 1.00 42.62 87 PRO A O 1
ATOM 616 N N . ASP A 1 88 ? -20.254 7.604 35.255 1.00 42.88 88 ASP A N 1
ATOM 617 C CA . ASP A 1 88 ? -19.705 6.344 35.788 1.00 42.88 8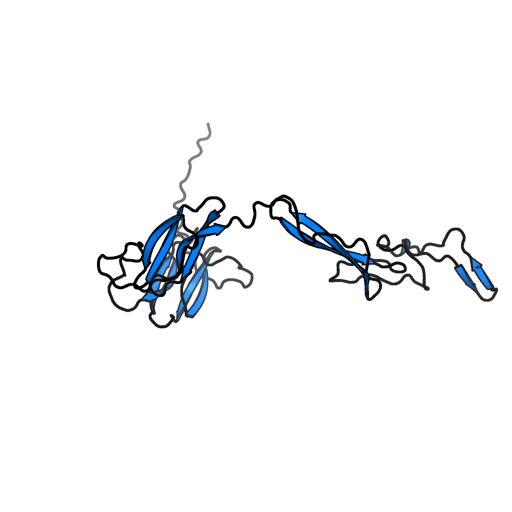8 ASP A CA 1
ATOM 618 C C . ASP A 1 88 ? -20.114 5.102 34.935 1.00 42.88 88 ASP A C 1
ATOM 620 O O . ASP A 1 88 ? -20.046 3.959 35.370 1.00 42.88 88 ASP A O 1
ATOM 624 N N . GLU A 1 89 ? -20.540 5.277 33.678 1.00 49.31 89 GLU A N 1
ATOM 625 C CA . GLU A 1 89 ? -21.046 4.250 32.766 1.00 49.31 89 GLU A CA 1
ATOM 626 C C . GLU A 1 89 ? -20.363 4.267 31.392 1.00 49.31 89 GLU A C 1
ATOM 628 O O . GLU A 1 89 ? -20.950 3.867 30.384 1.00 49.31 89 GLU A O 1
ATOM 633 N N . CYS A 1 90 ? -19.099 4.684 31.319 1.00 55.53 90 CYS A N 1
ATOM 634 C CA . CYS A 1 90 ? -18.235 4.231 30.224 1.00 55.53 90 CYS A CA 1
ATOM 635 C C . CYS A 1 90 ? -17.477 2.932 30.581 1.00 55.53 90 CYS A C 1
ATOM 637 O O . CYS A 1 90 ? -16.738 2.405 29.749 1.00 55.53 90 CYS A O 1
ATOM 639 N N . GLU A 1 91 ? -17.728 2.356 31.768 1.00 55.38 91 GLU A N 1
ATOM 640 C CA . GLU A 1 91 ? -17.212 1.043 32.195 1.00 55.38 91 GLU A CA 1
ATOM 641 C C . GLU A 1 91 ? -17.986 -0.155 31.605 1.00 55.38 91 GLU A C 1
ATOM 643 O O . GLU A 1 91 ? -17.595 -1.311 31.775 1.00 55.38 91 GLU A O 1
ATOM 648 N N . GLY A 1 92 ? -19.055 0.092 30.838 1.00 58.03 92 GLY A N 1
ATOM 649 C CA . GLY A 1 92 ? -19.666 -0.930 29.990 1.00 58.03 92 GLY A CA 1
ATOM 650 C C . GLY A 1 92 ? -20.712 -1.825 30.659 1.00 58.03 92 GLY A C 1
ATOM 651 O O . GLY A 1 92 ? -21.139 -2.794 30.028 1.00 58.03 92 GLY A O 1
ATOM 652 N N . LEU A 1 93 ? -21.161 -1.539 31.885 1.00 65.38 93 LEU A N 1
ATOM 653 C CA . LEU A 1 93 ? -22.286 -2.249 32.508 1.00 65.38 93 LEU A CA 1
ATOM 654 C C . LEU A 1 93 ? -23.613 -1.544 32.204 1.00 65.38 93 LEU A C 1
ATOM 656 O O . LEU A 1 93 ? -23.724 -0.329 32.289 1.00 65.38 93 LEU A O 1
ATOM 660 N N . CYS A 1 94 ? -24.630 -2.320 31.830 1.00 68.75 94 CYS A N 1
ATOM 661 C CA . CYS A 1 94 ? -25.981 -1.806 31.613 1.00 68.75 94 CYS A CA 1
ATOM 662 C C . CYS A 1 94 ? -26.778 -1.815 32.922 1.00 68.75 94 CYS A C 1
ATOM 664 O O . CYS A 1 94 ? -26.836 -2.848 33.593 1.00 68.75 94 CYS A O 1
ATOM 666 N N . LEU A 1 95 ? -27.470 -0.719 33.235 1.00 69.94 95 LEU A N 1
ATOM 667 C CA . LEU A 1 95 ? -28.413 -0.665 34.349 1.00 69.94 95 LEU A CA 1
ATOM 668 C C . LEU A 1 95 ? -29.644 -1.534 34.077 1.00 69.94 95 LEU A C 1
ATOM 670 O O . LEU A 1 95 ? -30.209 -1.556 32.977 1.00 69.94 95 LEU A O 1
ATOM 674 N N . ILE A 1 96 ? -30.105 -2.220 35.122 1.00 64.94 96 ILE A N 1
ATOM 675 C CA . ILE A 1 96 ? -31.343 -3.000 35.091 1.00 64.94 96 ILE A CA 1
ATOM 676 C C . ILE A 1 96 ? -32.528 -2.032 34.969 1.00 64.94 96 ILE A C 1
ATOM 678 O O . ILE A 1 96 ? -32.715 -1.163 35.814 1.00 64.94 96 ILE A O 1
ATOM 682 N N . GLY A 1 97 ? -33.336 -2.188 33.915 1.00 64.06 97 GLY A N 1
ATOM 683 C CA . GLY A 1 97 ? -34.507 -1.340 33.648 1.00 64.06 97 GLY A CA 1
ATOM 684 C C . GLY A 1 97 ? -34.222 -0.064 32.842 1.00 64.06 97 GLY A C 1
ATOM 685 O O . GLY A 1 97 ? -35.157 0.678 32.546 1.00 64.06 97 GLY A O 1
ATOM 686 N N . GLY A 1 98 ? -32.967 0.183 32.446 1.00 66.25 98 GLY A N 1
ATOM 687 C CA . GLY A 1 98 ? -32.607 1.298 31.567 1.00 66.25 98 GLY A CA 1
ATOM 688 C C . GLY A 1 98 ? -33.117 1.115 30.131 1.00 66.25 98 GLY A C 1
ATOM 689 O O . GLY A 1 98 ? -33.136 0.005 29.593 1.00 66.25 98 GLY A O 1
ATOM 690 N N . SER A 1 99 ? -33.518 2.217 29.491 1.00 73.44 99 SER A N 1
ATOM 691 C CA . SER A 1 99 ? -33.852 2.246 28.061 1.00 73.44 99 SER A CA 1
ATOM 692 C C . SER A 1 99 ? -32.623 2.654 27.252 1.00 73.44 99 SER A C 1
ATOM 694 O O . SER A 1 99 ? -32.117 3.760 27.419 1.00 73.44 99 SER A O 1
ATOM 696 N N . TYR A 1 100 ? -32.163 1.776 26.357 1.00 78.62 100 TYR A N 1
ATOM 697 C CA . TYR A 1 100 ? -30.966 2.002 25.543 1.00 78.62 100 TYR A CA 1
ATOM 698 C C . TYR A 1 100 ? -31.274 1.895 24.054 1.00 78.62 100 TYR A C 1
ATOM 700 O O . TYR A 1 100 ? -32.004 1.004 23.612 1.00 78.62 100 TYR A O 1
ATOM 708 N N . THR A 1 101 ? -30.639 2.752 23.260 1.00 81.38 101 THR A N 1
ATOM 709 C CA . THR A 1 101 ? -30.668 2.615 21.803 1.00 81.38 101 THR A CA 1
ATOM 710 C C . THR A 1 101 ? -29.678 1.528 21.404 1.00 81.38 101 THR A C 1
ATOM 712 O O . THR A 1 101 ? -28.478 1.648 21.659 1.00 81.38 101 THR A O 1
ATOM 715 N N . SER A 1 102 ? -30.169 0.447 20.794 1.00 79.06 102 SER A N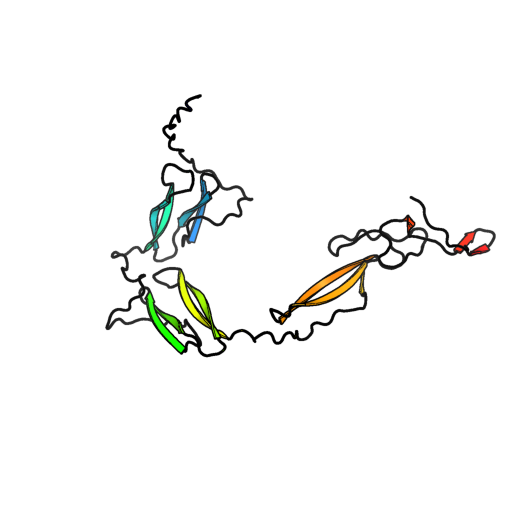 1
ATOM 716 C CA . SER A 1 102 ? -29.298 -0.624 20.305 1.00 79.06 102 SER A CA 1
ATOM 717 C C . SER A 1 102 ? -28.524 -0.142 19.089 1.00 79.06 102 SER A C 1
ATOM 719 O O . SER A 1 102 ? -29.099 0.216 18.062 1.00 79.06 102 SER A O 1
ATOM 721 N N . VAL A 1 103 ? -27.205 -0.147 19.203 1.00 74.75 103 VAL A N 1
ATOM 722 C CA . VAL A 1 103 ? -26.305 0.212 18.120 1.00 74.75 103 VAL A CA 1
ATOM 723 C C . VAL A 1 103 ? -25.774 -1.084 17.527 1.00 74.75 103 VAL A C 1
ATOM 725 O O . VAL A 1 103 ? -25.096 -1.836 18.216 1.00 74.75 103 VAL A O 1
ATOM 728 N N . SER A 1 104 ? -26.072 -1.353 16.249 1.00 73.19 104 SER A N 1
ATOM 729 C CA . SER A 1 104 ? -25.531 -2.534 15.560 1.00 73.19 104 SER A CA 1
ATOM 730 C C . SER A 1 104 ? -23.998 -2.544 15.660 1.00 73.19 104 SER A C 1
ATOM 732 O O . SER A 1 104 ? -23.319 -1.619 15.187 1.00 73.19 104 SER A O 1
ATOM 734 N N . SER A 1 105 ? -23.478 -3.560 16.343 1.00 68.25 105 SER A N 1
ATOM 735 C CA . SER A 1 105 ? -22.065 -3.854 16.583 1.00 68.25 105 SER A CA 1
ATOM 736 C C . SER A 1 105 ? -21.930 -5.350 16.888 1.00 68.25 105 SER A C 1
ATOM 738 O O . SER A 1 105 ? -22.911 -5.976 17.278 1.00 68.25 105 SER A O 1
ATOM 740 N N . GLY A 1 106 ? -20.737 -5.923 16.701 1.00 73.56 106 GLY A N 1
ATOM 741 C CA . GLY A 1 106 ? -20.475 -7.349 16.936 1.00 73.56 106 GLY A CA 1
ATOM 742 C C . GLY A 1 106 ? -21.379 -8.272 16.109 1.00 73.56 106 GLY A C 1
ATOM 743 O O . GLY A 1 106 ? -22.428 -8.708 16.566 1.00 73.56 106 GLY A O 1
ATOM 744 N N . THR A 1 107 ? -20.980 -8.589 14.880 1.00 83.94 107 THR A N 1
ATOM 745 C CA . THR A 1 107 ? -21.741 -9.468 13.975 1.00 83.94 107 THR A CA 1
ATOM 746 C C . THR A 1 107 ? -21.172 -10.884 13.963 1.00 83.94 107 THR A C 1
ATOM 748 O O . THR A 1 107 ? -19.978 -11.070 14.190 1.00 83.94 107 THR A O 1
ATOM 751 N N . ASN A 1 108 ? -22.012 -11.872 13.630 1.00 89.12 108 ASN A N 1
ATOM 752 C CA . ASN A 1 108 ? -21.651 -13.294 13.508 1.00 89.12 108 ASN A CA 1
ATOM 753 C C . ASN A 1 108 ? -21.097 -13.928 14.796 1.00 89.12 108 ASN A C 1
ATOM 755 O O . ASN A 1 108 ? -20.289 -14.849 14.725 1.00 89.12 108 ASN A O 1
ATOM 759 N N . CYS A 1 109 ? -21.481 -13.429 15.971 1.00 90.50 109 CYS A N 1
ATOM 760 C CA . CYS A 1 109 ? -21.025 -13.995 17.237 1.00 90.50 109 CYS A CA 1
ATOM 761 C C . CYS A 1 109 ? -21.664 -15.370 17.496 1.00 90.50 109 CYS A C 1
ATOM 763 O O . CYS A 1 109 ? -22.852 -15.552 17.238 1.00 90.50 109 CYS A O 1
ATOM 765 N N . ALA A 1 110 ? -20.910 -16.303 18.083 1.00 90.38 110 ALA A N 1
ATOM 766 C CA . ALA A 1 110 ? -21.489 -17.505 18.691 1.00 90.38 110 ALA A CA 1
ATOM 767 C C . ALA A 1 110 ? -22.027 -17.179 20.090 1.00 90.38 110 ALA A C 1
ATOM 769 O O . ALA A 1 110 ? -23.133 -17.569 20.452 1.00 90.38 110 ALA A O 1
ATOM 770 N N . THR A 1 111 ? -21.263 -16.394 20.852 1.00 92.88 111 THR A N 1
ATOM 771 C CA . THR A 1 111 ? -21.712 -15.768 22.099 1.00 92.88 111 THR A CA 1
ATOM 772 C C . THR A 1 111 ? -21.295 -14.305 22.125 1.00 92.88 111 THR A C 1
ATOM 774 O O . THR A 1 111 ? -20.272 -13.927 21.546 1.00 92.88 111 THR A O 1
ATOM 777 N N . SER A 1 112 ? -22.083 -13.467 22.791 1.00 91.62 112 SER A N 1
ATOM 778 C CA . SER A 1 112 ? -21.846 -12.027 22.871 1.00 91.62 112 SER A CA 1
ATOM 779 C C . SER A 1 112 ? -22.238 -11.464 24.225 1.00 91.62 112 SER A C 1
ATOM 781 O O . SER A 1 112 ? -23.169 -11.960 24.860 1.00 91.62 112 SER A O 1
ATOM 783 N N . ILE A 1 113 ? -21.592 -10.368 24.602 1.00 89.06 113 ILE A N 1
ATOM 784 C CA . ILE A 1 113 ? -21.958 -9.545 25.748 1.00 89.06 113 ILE A CA 1
ATOM 785 C C . ILE A 1 113 ? -22.413 -8.169 25.259 1.00 89.06 113 ILE A C 1
ATOM 787 O O . ILE A 1 113 ? -21.865 -7.625 24.299 1.00 89.06 113 ILE A O 1
ATOM 791 N N . GLY A 1 114 ? -23.456 -7.631 25.885 1.00 86.31 114 GLY A N 1
ATOM 792 C CA . GLY A 1 114 ? -23.899 -6.262 25.651 1.00 86.31 114 GLY A CA 1
ATOM 793 C C . GLY A 1 114 ? -23.307 -5.346 26.709 1.00 86.31 114 GLY A C 1
ATOM 794 O O . GLY A 1 114 ? -23.477 -5.620 27.894 1.00 86.31 114 GLY A O 1
ATOM 795 N N . SER A 1 115 ? -22.673 -4.267 26.271 1.00 85.56 115 SER A N 1
ATOM 796 C CA . SER A 1 115 ? -22.159 -3.212 27.137 1.00 85.56 115 SER A CA 1
ATOM 797 C C . SER A 1 115 ? -22.857 -1.897 26.838 1.00 85.56 115 SER A C 1
ATOM 799 O O . SER A 1 115 ? -23.196 -1.618 25.686 1.00 85.56 115 SER A O 1
ATOM 801 N N . CYS A 1 116 ? -23.108 -1.109 27.876 1.00 82.31 116 CYS A N 1
ATOM 802 C CA . CYS A 1 116 ? -23.761 0.186 27.746 1.00 82.31 116 CYS A CA 1
ATOM 803 C C . CYS A 1 116 ? -22.735 1.311 27.863 1.00 82.31 116 CYS A C 1
ATOM 805 O O . CYS A 1 116 ? -21.807 1.231 28.658 1.00 82.31 116 CYS A O 1
ATOM 807 N N . TYR A 1 117 ? -22.896 2.317 27.009 1.00 78.62 117 TYR A N 1
ATOM 808 C CA . TYR A 1 117 ? -22.021 3.477 26.896 1.00 78.62 117 TYR A CA 1
ATOM 809 C C . TYR A 1 117 ? -22.915 4.712 26.793 1.00 78.62 117 TYR A C 1
ATOM 811 O O . TYR A 1 117 ? -23.383 5.076 25.706 1.00 78.62 117 TYR A O 1
ATOM 819 N N . GLY A 1 118 ? -23.244 5.292 27.948 1.00 76.81 118 GLY A N 1
ATOM 820 C CA . GLY A 1 118 ? -24.316 6.279 28.077 1.00 76.81 118 GLY A CA 1
ATOM 821 C C . GLY A 1 118 ? -25.668 5.711 27.628 1.00 76.81 118 GLY A C 1
ATOM 822 O O . GLY A 1 118 ? -26.115 4.681 28.119 1.00 76.81 118 GLY A O 1
ATOM 823 N N . THR A 1 119 ? -26.332 6.345 26.658 1.00 78.81 119 THR A N 1
ATOM 824 C CA . THR A 1 119 ? -27.669 5.915 26.187 1.00 78.81 119 THR A CA 1
ATOM 825 C C . THR A 1 119 ? -27.632 4.838 25.097 1.00 78.81 119 THR A C 1
ATOM 827 O O . THR A 1 119 ? -28.678 4.437 24.571 1.00 78.81 119 THR A O 1
ATOM 830 N N . GLN A 1 120 ? -26.440 4.360 24.731 1.00 81.75 120 GLN A N 1
ATOM 831 C CA . GLN A 1 120 ? -26.243 3.367 23.678 1.00 81.75 120 GLN A CA 1
ATOM 832 C C . GLN A 1 120 ? -25.869 2.010 24.259 1.00 81.75 120 GLN A C 1
ATOM 834 O O . GLN A 1 120 ? -25.034 1.916 25.154 1.00 81.75 120 GLN A O 1
ATOM 839 N N . LYS A 1 121 ? -26.441 0.948 23.689 1.00 86.06 121 LYS A N 1
ATOM 840 C CA . LYS A 1 121 ? -26.041 -0.432 23.965 1.00 86.06 121 LYS A CA 1
ATOM 841 C C . LYS A 1 121 ? -25.284 -0.992 22.773 1.00 86.06 121 LYS A C 1
ATOM 843 O O . LYS A 1 121 ? -25.777 -0.942 21.644 1.00 86.06 121 LYS A O 1
ATOM 848 N N . LEU A 1 122 ? -24.110 -1.543 23.044 1.00 86.69 122 LEU A N 1
ATOM 849 C CA . LEU A 1 122 ? -23.169 -2.045 22.061 1.00 86.69 122 LEU A CA 1
ATOM 850 C C . LEU A 1 122 ? -22.884 -3.526 22.345 1.00 86.69 122 LEU A C 1
ATOM 852 O O . LEU A 1 122 ? -22.464 -3.905 23.435 1.00 86.69 122 LEU A O 1
ATOM 856 N N . THR A 1 123 ? -23.153 -4.381 21.365 1.00 90.25 123 THR A N 1
ATOM 857 C CA . THR A 1 123 ? -22.886 -5.821 21.425 1.00 90.25 123 THR A CA 1
ATOM 858 C C . THR A 1 123 ? -21.449 -6.115 20.992 1.00 90.25 123 THR A C 1
ATOM 860 O O . THR A 1 123 ? -20.994 -5.644 19.947 1.00 90.25 123 THR A O 1
ATOM 863 N N . SER A 1 124 ? -20.735 -6.905 21.789 1.00 91.06 124 SER A N 1
ATOM 864 C CA . SER A 1 124 ? -19.357 -7.337 21.556 1.00 91.06 124 SER A CA 1
ATOM 865 C C . SER A 1 124 ? -19.297 -8.865 21.584 1.00 91.06 124 SER A C 1
ATOM 867 O O . SER A 1 124 ? -19.792 -9.491 22.523 1.00 91.06 124 SER A O 1
ATOM 869 N N . CYS A 1 125 ? -18.719 -9.491 20.558 1.00 93.50 125 CYS A N 1
ATOM 870 C CA . CYS A 1 125 ? -18.575 -10.945 20.520 1.00 93.50 125 CYS A CA 1
ATOM 871 C C . CYS A 1 125 ? -17.606 -11.427 21.612 1.00 93.50 125 CYS A C 1
ATOM 873 O O . CYS A 1 125 ? -16.516 -10.882 21.788 1.00 93.50 125 CYS A O 1
ATOM 875 N N . THR A 1 126 ? -17.973 -12.497 22.312 1.00 93.81 126 THR A N 1
ATOM 876 C CA . THR A 1 126 ? -17.096 -13.199 23.259 1.00 93.81 126 THR A CA 1
ATOM 877 C C . THR A 1 126 ? -16.448 -14.407 22.590 1.00 93.81 126 THR A C 1
ATOM 879 O O . THR A 1 126 ? -15.261 -14.653 22.789 1.00 93.81 126 THR A O 1
ATOM 882 N N . THR A 1 127 ? -17.204 -15.123 21.752 1.00 93.69 127 THR A N 1
ATOM 883 C CA . THR A 1 127 ? -16.711 -16.246 20.943 1.00 93.69 127 THR A CA 1
ATOM 884 C C . THR A 1 127 ? -17.264 -16.181 19.522 1.00 93.69 127 THR A C 1
ATOM 886 O O . THR A 1 127 ? -18.316 -15.579 19.276 1.00 93.69 127 THR A O 1
ATOM 889 N N . CYS A 1 128 ? -16.555 -16.819 18.592 1.00 91.25 128 CYS A N 1
ATOM 890 C CA . CYS A 1 128 ? -16.948 -16.920 17.193 1.00 91.25 128 CYS A CA 1
ATOM 891 C C . CYS A 1 128 ? -17.344 -18.354 16.820 1.00 91.25 128 CYS A C 1
ATOM 893 O O . CYS A 1 128 ? -16.787 -19.297 17.385 1.00 91.25 128 CYS A O 1
ATOM 895 N N . PRO A 1 129 ? -18.285 -18.538 15.875 1.00 89.06 129 PRO A N 1
ATOM 896 C CA . PRO A 1 129 ? -18.540 -19.835 15.261 1.00 89.06 129 PRO A CA 1
ATOM 897 C C . PRO A 1 129 ? -17.284 -20.357 14.550 1.00 89.06 129 PRO A C 1
ATOM 899 O O . PRO A 1 129 ? -16.392 -19.585 14.197 1.00 89.06 129 PRO A O 1
ATOM 902 N N . THR A 1 130 ? -17.220 -21.663 14.289 1.00 84.00 130 THR A N 1
ATOM 903 C CA . THR A 1 130 ? -16.129 -22.268 13.509 1.00 84.00 130 THR A CA 1
ATOM 904 C C . THR A 1 130 ? -15.965 -21.572 12.149 1.00 84.00 130 THR A C 1
ATOM 906 O O . THR A 1 130 ? -16.945 -21.378 11.430 1.00 84.00 130 THR A O 1
ATOM 909 N N . GLY A 1 131 ? -14.726 -21.208 11.791 1.00 77.06 131 GLY A N 1
ATOM 910 C CA . GLY A 1 131 ? -14.393 -20.503 10.540 1.00 77.06 131 GLY A CA 1
ATOM 911 C C . GLY A 1 131 ? -14.498 -18.971 10.602 1.00 77.06 131 GLY A C 1
ATOM 912 O O . GLY A 1 131 ? -14.547 -18.311 9.561 1.00 77.06 131 GLY A O 1
ATOM 913 N N . TYR A 1 132 ? -14.589 -18.405 11.806 1.00 86.50 132 TYR A N 1
ATOM 914 C CA . TYR A 1 132 ? -14.591 -16.967 12.054 1.00 86.50 132 TYR A CA 1
ATOM 915 C C . TYR A 1 132 ? -13.540 -16.615 13.109 1.00 86.50 132 TYR A C 1
ATOM 917 O O . TYR A 1 132 ? -13.443 -17.285 14.139 1.00 86.50 132 TYR A O 1
ATOM 925 N N . THR A 1 133 ? -12.843 -15.497 12.908 1.00 85.81 133 THR A N 1
ATOM 926 C CA . THR A 1 133 ? -11.873 -14.957 13.864 1.00 85.81 133 THR A CA 1
ATOM 927 C C . THR A 1 133 ? -12.418 -13.740 14.601 1.00 85.81 133 THR A C 1
ATOM 929 O O . THR A 1 133 ? -13.030 -12.824 14.035 1.00 85.81 133 THR A O 1
ATOM 932 N N . LEU A 1 134 ? -12.150 -13.722 15.906 1.00 91.50 134 LEU A N 1
ATOM 933 C CA . LEU A 1 134 ? -12.502 -12.635 16.806 1.00 91.50 134 LEU A CA 1
ATOM 934 C C . LEU A 1 134 ? -11.605 -11.423 16.530 1.00 91.50 134 LEU A C 1
ATOM 936 O O . LEU A 1 134 ? -10.410 -11.443 16.804 1.00 91.50 134 LEU A O 1
ATOM 940 N N . THR A 1 135 ? -12.190 -10.357 15.996 1.00 86.00 135 THR A N 1
ATOM 941 C CA . THR A 1 135 ? -11.481 -9.135 15.604 1.00 86.00 135 THR A CA 1
ATOM 942 C C . THR A 1 135 ? -11.938 -7.960 16.455 1.00 86.00 135 THR A C 1
ATOM 944 O O . THR A 1 135 ? -13.138 -7.719 16.589 1.00 86.00 135 THR A O 1
ATOM 947 N N . THR A 1 136 ? -10.995 -7.185 16.987 1.00 86.00 136 THR A N 1
ATOM 948 C CA . THR A 1 136 ? -11.297 -5.928 17.683 1.00 86.00 136 THR A CA 1
ATOM 949 C C . THR A 1 136 ? -11.547 -4.811 16.668 1.00 86.00 136 THR A C 1
ATOM 951 O O . THR A 1 136 ? -10.790 -4.624 15.717 1.00 86.00 136 THR A O 1
ATOM 954 N N . LYS A 1 137 ? -12.630 -4.067 16.861 1.00 82.00 137 LYS A N 1
ATOM 955 C CA . LYS A 1 137 ? -13.024 -2.874 16.111 1.00 82.00 137 LYS A CA 1
ATOM 956 C C . LYS A 1 137 ? -13.295 -1.749 17.100 1.00 82.00 137 LYS A C 1
ATOM 958 O O . LYS A 1 137 ? -13.469 -2.002 18.287 1.00 82.00 137 LYS A O 1
ATOM 963 N N . SER A 1 138 ? -13.392 -0.525 16.603 1.00 82.12 138 SER A N 1
ATOM 964 C CA . SER A 1 138 ? -13.756 0.628 17.422 1.00 82.12 138 SER A CA 1
ATOM 965 C C . SER A 1 138 ? -14.924 1.380 16.797 1.00 82.12 138 SER A C 1
ATOM 967 O O . SER A 1 138 ? -15.120 1.343 15.580 1.00 82.12 138 SER A O 1
ATOM 969 N N . LYS A 1 139 ? -15.743 2.019 17.628 1.00 76.75 139 LYS A N 1
ATOM 970 C CA . LYS A 1 139 ? -16.892 2.818 17.202 1.00 76.75 139 LYS A CA 1
ATOM 971 C C . LYS A 1 139 ? -17.014 4.048 18.080 1.00 76.75 139 LYS A C 1
ATOM 973 O O . LYS A 1 139 ? -16.851 3.959 19.289 1.00 76.75 139 LYS A O 1
ATOM 978 N N . ILE A 1 140 ? -17.340 5.178 17.467 1.00 69.19 140 ILE A N 1
ATOM 979 C CA . ILE A 1 140 ? -17.674 6.392 18.206 1.00 69.19 140 ILE A CA 1
ATOM 980 C C . ILE A 1 140 ? -19.118 6.256 18.692 1.00 69.19 140 ILE A C 1
ATOM 982 O O . ILE A 1 140 ? -20.039 6.093 17.890 1.00 69.19 140 ILE A O 1
ATOM 986 N N . THR A 1 141 ? -19.302 6.295 20.004 1.00 69.12 141 THR A N 1
ATOM 987 C CA . THR A 1 141 ? -20.609 6.393 20.658 1.00 69.12 141 THR A CA 1
ATOM 988 C C . THR A 1 141 ? -20.949 7.863 20.872 1.00 69.12 141 THR A C 1
ATOM 990 O O . THR A 1 141 ? -20.057 8.703 20.991 1.00 69.12 141 THR A O 1
ATOM 993 N N . ALA A 1 142 ? -22.241 8.193 20.923 1.00 62.28 142 ALA A N 1
ATOM 994 C CA . ALA A 1 142 ? -22.662 9.580 21.138 1.00 62.28 142 ALA A CA 1
ATOM 995 C C . ALA A 1 142 ? -22.279 10.112 22.532 1.00 62.28 142 ALA A C 1
ATOM 997 O O . ALA A 1 142 ? -22.246 11.323 22.719 1.00 62.28 142 ALA A O 1
ATOM 998 N N . SER A 1 143 ? -22.004 9.218 23.491 1.00 63.94 143 SER A N 1
ATOM 999 C CA . SER A 1 143 ? -21.878 9.547 24.916 1.00 63.94 143 SER A CA 1
ATOM 1000 C C . SER A 1 143 ? -20.486 9.292 25.507 1.00 63.94 143 SER A C 1
ATOM 1002 O O . SER A 1 143 ? -20.115 9.982 26.443 1.00 63.94 143 SER A O 1
ATOM 1004 N N . CYS A 1 144 ? -19.714 8.335 24.975 1.00 63.91 144 CYS A N 1
ATOM 1005 C CA . CYS A 1 144 ? -18.444 7.876 25.569 1.00 63.91 144 CYS A CA 1
ATOM 1006 C C . CYS A 1 144 ? -17.249 7.953 24.598 1.00 63.91 144 CYS A C 1
ATOM 1008 O O . CYS A 1 144 ? -16.227 7.308 24.814 1.00 63.91 144 CYS A O 1
ATOM 1010 N N . GLY A 1 145 ? -17.365 8.683 23.483 1.00 68.06 145 GLY A N 1
ATOM 1011 C CA . GLY A 1 145 ? -16.297 8.746 22.481 1.00 68.06 145 GLY A CA 1
ATOM 1012 C C . GLY A 1 145 ? -16.044 7.393 21.803 1.00 68.06 145 GLY A C 1
ATOM 1013 O O . GLY A 1 145 ? -16.984 6.638 21.539 1.00 68.06 145 GLY A O 1
ATOM 1014 N N . THR A 1 146 ? -14.785 7.099 21.466 1.00 73.50 146 THR A N 1
ATOM 1015 C CA . THR A 1 146 ? -14.397 5.863 20.766 1.00 73.50 146 THR A CA 1
ATOM 1016 C C . THR A 1 146 ? -14.308 4.686 21.733 1.00 73.50 146 THR A C 1
ATOM 1018 O O . THR A 1 146 ? -13.424 4.644 22.581 1.00 73.50 146 THR A O 1
ATOM 1021 N N . VAL A 1 147 ? -15.164 3.683 21.546 1.00 76.56 147 VAL A N 1
ATOM 1022 C CA . VAL A 1 147 ? -15.162 2.440 22.328 1.00 76.56 147 VAL A CA 1
ATOM 1023 C C . VAL A 1 147 ? -14.762 1.259 21.454 1.00 76.56 147 VAL A C 1
ATOM 1025 O O . VAL A 1 147 ? -15.129 1.191 20.276 1.00 76.56 147 VAL A O 1
ATOM 1028 N N . SER A 1 148 ? -14.012 0.318 22.021 1.00 80.69 148 SER A N 1
ATOM 1029 C CA . SER A 1 148 ? -13.601 -0.905 21.330 1.00 80.69 148 SER A CA 1
ATOM 1030 C C . SER A 1 148 ? -14.587 -2.043 21.585 1.00 80.69 148 SER A C 1
ATOM 1032 O O . SER A 1 148 ? -15.045 -2.247 22.703 1.00 80.69 148 SER A O 1
ATOM 1034 N N . TYR A 1 149 ? -14.892 -2.813 20.546 1.00 86.00 149 TYR A N 1
ATOM 1035 C CA . TYR A 1 149 ? -15.756 -3.987 20.602 1.00 86.00 149 TYR A CA 1
ATOM 1036 C C . TYR A 1 149 ? -15.198 -5.104 19.734 1.00 86.00 149 TYR A C 1
ATOM 1038 O O . TYR A 1 149 ? -14.442 -4.871 18.794 1.00 86.00 149 TYR A O 1
ATOM 1046 N N . LYS A 1 150 ? -15.577 -6.339 20.037 1.00 89.50 150 LYS A N 1
ATOM 1047 C CA . LYS A 1 150 ? -15.167 -7.511 19.272 1.00 89.50 150 LYS A CA 1
ATOM 1048 C C . LYS A 1 150 ? -16.269 -7.908 18.300 1.00 89.50 150 LYS A C 1
ATOM 1050 O O . LYS A 1 150 ? -17.454 -7.856 18.623 1.00 89.50 150 LYS A O 1
ATOM 1055 N N . THR A 1 151 ? -15.877 -8.313 17.104 1.00 92.75 151 THR A N 1
ATOM 1056 C CA . THR A 1 151 ? -16.769 -8.839 16.071 1.00 92.75 151 THR A CA 1
ATOM 1057 C C . THR A 1 151 ? -16.175 -10.107 15.479 1.00 92.75 151 THR A C 1
ATOM 1059 O O . THR A 1 151 ? -14.955 -10.266 15.470 1.00 92.75 151 THR A O 1
ATOM 1062 N N . CYS A 1 152 ? -17.015 -11.007 14.983 1.00 91.31 152 CYS A N 1
ATOM 1063 C CA . CYS A 1 152 ? -16.559 -12.204 14.299 1.00 91.31 152 CYS A CA 1
ATOM 1064 C C . CYS A 1 152 ? -16.523 -11.920 12.805 1.00 91.31 152 CYS A C 1
ATOM 1066 O O . CYS A 1 152 ? -17.551 -11.766 12.135 1.00 91.31 152 CYS A O 1
ATOM 1068 N N . VAL A 1 153 ? -15.306 -11.814 12.289 1.00 87.00 153 VAL A N 1
ATOM 1069 C CA . VAL A 1 153 ? -15.064 -11.695 10.857 1.00 87.00 153 VAL A CA 1
ATOM 1070 C C . VAL A 1 153 ? -14.875 -13.109 10.352 1.00 87.00 153 VAL A C 1
ATOM 1072 O O . VAL A 1 153 ? -14.096 -13.865 10.929 1.00 87.00 153 VAL A O 1
ATOM 1075 N N . LYS A 1 154 ? -15.635 -13.491 9.321 1.00 82.00 154 LYS A N 1
ATOM 1076 C CA 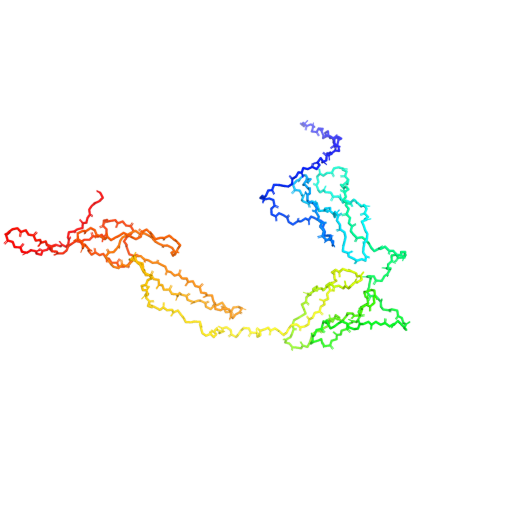. LYS A 1 154 ? -15.390 -14.765 8.650 1.00 82.00 154 LYS A CA 1
ATOM 1077 C C . LYS A 1 154 ? -13.946 -14.718 8.199 1.00 82.00 154 LYS A C 1
ATOM 1079 O O . LYS A 1 154 ? -13.591 -13.741 7.538 1.00 82.00 154 LYS A O 1
ATOM 1084 N N . ASP A 1 155 ? -13.150 -15.717 8.567 1.00 68.19 155 ASP A N 1
ATOM 1085 C CA . ASP A 1 155 ? -11.813 -15.842 8.002 1.00 68.19 155 ASP A CA 1
ATOM 1086 C C . ASP A 1 155 ? -12.021 -15.798 6.502 1.00 68.19 155 ASP A C 1
ATOM 1088 O O . ASP A 1 155 ? -12.779 -16.607 5.960 1.00 68.19 155 ASP A O 1
ATOM 1092 N N . SER A 1 156 ? -11.545 -14.721 5.882 1.00 57.69 156 SER A N 1
ATOM 1093 C CA . SER A 1 156 ? -11.886 -14.355 4.518 1.00 57.69 156 SER A CA 1
ATOM 1094 C C . SER A 1 156 ? -11.233 -15.374 3.612 1.00 57.69 156 SER A C 1
ATOM 1096 O O . SER A 1 156 ? -10.154 -15.115 3.099 1.00 57.69 156 SER A O 1
ATOM 1098 N N . SER A 1 157 ? -11.871 -16.543 3.496 1.00 57.47 157 SER A N 1
ATOM 1099 C CA . SER A 1 157 ? -11.299 -17.802 3.032 1.00 57.47 157 SER A CA 1
ATOM 1100 C C . SER A 1 157 ? -10.001 -18.149 3.772 1.00 57.47 157 SER A C 1
ATOM 1102 O O . SER A 1 157 ? -9.032 -17.401 3.773 1.00 57.47 157 SER A O 1
ATOM 1104 N N . SER A 1 158 ? -9.915 -19.342 4.355 1.00 61.22 158 SER A N 1
ATOM 1105 C CA . SER A 1 158 ? -8.610 -20.003 4.385 1.00 61.22 158 SER A CA 1
ATOM 1106 C C . SER A 1 158 ? -8.054 -19.899 2.966 1.00 61.22 158 SER A C 1
ATOM 1108 O O . SER A 1 158 ? -8.681 -20.430 2.047 1.00 61.22 158 SER A O 1
ATOM 1110 N N . CYS A 1 159 ? -6.991 -19.122 2.766 1.00 64.44 159 CYS A N 1
ATOM 1111 C CA . CYS A 1 159 ? -6.391 -19.023 1.453 1.00 64.44 159 CYS A CA 1
ATOM 1112 C C . CYS A 1 159 ? -5.996 -20.444 1.051 1.00 64.44 159 CYS A C 1
ATOM 1114 O O . CYS A 1 159 ? -5.201 -21.079 1.739 1.00 64.44 159 CYS A O 1
ATOM 1116 N N . ASP A 1 160 ? -6.595 -20.974 -0.010 1.00 74.50 160 ASP A N 1
ATOM 1117 C CA . ASP A 1 160 ? -6.329 -22.334 -0.493 1.00 74.50 160 ASP A CA 1
ATOM 1118 C C . ASP A 1 160 ? -4.994 -22.421 -1.255 1.00 74.50 160 ASP A C 1
ATOM 1120 O O . ASP A 1 160 ? -4.672 -23.437 -1.867 1.00 74.50 160 ASP A O 1
ATOM 1124 N N . GLY A 1 161 ? -4.213 -21.338 -1.213 1.00 72.25 161 GLY A N 1
ATOM 1125 C CA . GLY A 1 161 ? -2.985 -21.159 -1.964 1.00 72.25 161 GLY A CA 1
ATOM 1126 C C . GLY A 1 161 ? -3.210 -20.701 -3.404 1.00 72.25 161 GLY A C 1
ATOM 1127 O O . GLY A 1 161 ? -2.232 -20.595 -4.142 1.00 72.25 161 GLY A O 1
ATOM 1128 N N . THR A 1 162 ? -4.447 -20.408 -3.824 1.00 79.88 162 THR A N 1
ATOM 1129 C CA . THR A 1 162 ? -4.758 -19.989 -5.195 1.00 79.88 162 THR A CA 1
ATOM 1130 C C . THR A 1 162 ? -5.212 -18.529 -5.265 1.00 79.88 162 THR A C 1
ATOM 1132 O O . THR A 1 162 ? -5.961 -18.038 -4.427 1.00 79.88 162 THR A O 1
ATOM 1135 N N . CYS A 1 163 ? -4.748 -17.802 -6.286 1.00 83.56 163 CYS A N 1
ATOM 1136 C CA . CYS A 1 163 ? -5.201 -16.438 -6.560 1.00 83.56 163 CYS A CA 1
ATOM 1137 C C . CYS A 1 163 ? -5.985 -16.397 -7.871 1.00 83.56 163 CYS A C 1
ATOM 1139 O O . CYS A 1 163 ? -5.448 -16.699 -8.940 1.00 83.56 163 CYS A O 1
ATOM 1141 N N . THR A 1 164 ? -7.232 -15.938 -7.815 1.00 82.81 164 THR A N 1
ATOM 1142 C CA . THR A 1 164 ? -8.044 -15.699 -9.013 1.00 82.81 164 THR A CA 1
ATOM 1143 C C . THR A 1 164 ? -7.453 -14.550 -9.840 1.00 82.81 164 THR A C 1
ATOM 1145 O O . THR A 1 164 ? -7.072 -13.514 -9.296 1.00 82.81 164 THR A O 1
ATOM 1148 N N . ASN A 1 165 ? -7.391 -14.706 -11.168 1.00 79.94 165 ASN A N 1
ATOM 1149 C CA . ASN A 1 165 ? -6.918 -13.685 -12.123 1.00 79.94 165 ASN A CA 1
ATOM 1150 C C . ASN A 1 165 ? -5.468 -13.193 -11.915 1.00 79.94 165 ASN A C 1
ATOM 1152 O O . ASN A 1 165 ? -5.113 -12.080 -12.330 1.00 79.94 165 ASN A O 1
ATOM 1156 N N . CYS A 1 166 ? -4.611 -14.027 -11.316 1.00 87.38 166 CYS A N 1
ATOM 1157 C CA . CYS A 1 166 ? -3.213 -13.696 -11.048 1.00 87.38 166 CYS A CA 1
ATOM 1158 C C . CYS A 1 166 ? -2.252 -14.205 -12.126 1.00 87.38 166 CYS A C 1
ATOM 1160 O O . CYS A 1 166 ? -1.402 -15.056 -11.884 1.00 87.38 166 CYS A O 1
ATOM 1162 N N . VAL A 1 167 ? -2.416 -13.682 -13.340 1.00 87.06 167 VAL A N 1
ATOM 1163 C CA . VAL A 1 167 ? -1.590 -14.032 -14.501 1.00 87.06 167 VAL A CA 1
ATOM 1164 C C . VAL A 1 167 ? -0.808 -12.801 -14.956 1.00 87.06 167 VAL A C 1
ATOM 1166 O O . VAL A 1 167 ? -1.395 -11.737 -15.167 1.00 87.06 167 VAL A O 1
ATOM 1169 N N . SER A 1 168 ? 0.511 -12.944 -15.090 1.00 86.44 168 SER A N 1
ATOM 1170 C CA . SER A 1 168 ? 1.398 -11.911 -15.640 1.00 86.44 168 SER A CA 1
ATOM 1171 C C . SER A 1 168 ? 1.145 -11.689 -17.129 1.00 86.44 168 SER A C 1
ATOM 1173 O O . SER A 1 168 ? 0.897 -12.638 -17.875 1.00 86.44 168 SER A O 1
ATOM 1175 N N . SER A 1 169 ? 1.300 -10.449 -17.590 1.00 85.56 169 SER A N 1
ATOM 1176 C CA . SER A 1 169 ? 1.485 -10.183 -19.013 1.00 85.56 169 SER A CA 1
ATOM 1177 C C . SER A 1 169 ? 2.933 -10.474 -19.385 1.00 85.56 169 SER A C 1
ATOM 1179 O O . SER A 1 169 ? 3.855 -9.822 -18.901 1.00 85.56 169 SER A O 1
ATOM 1181 N N . LEU A 1 170 ? 3.140 -11.436 -20.282 1.00 82.88 170 LEU A N 1
ATOM 1182 C CA . LEU A 1 170 ? 4.462 -11.695 -20.860 1.00 82.88 170 LEU A CA 1
ATOM 1183 C C . LEU A 1 170 ? 4.803 -10.716 -21.992 1.00 82.88 170 LEU A C 1
ATOM 1185 O O . LEU A 1 170 ? 5.949 -10.661 -22.432 1.00 82.88 170 LEU A O 1
ATOM 1189 N N . ARG A 1 171 ? 3.813 -9.956 -22.478 1.00 91.94 171 ARG A N 1
ATOM 1190 C CA . ARG A 1 171 ? 3.974 -9.023 -23.593 1.00 91.94 171 ARG A CA 1
ATOM 1191 C C . ARG A 1 171 ? 4.284 -7.626 -23.079 1.00 91.94 171 ARG A C 1
ATOM 1193 O O . ARG A 1 171 ? 3.551 -7.094 -22.242 1.00 91.94 171 ARG A O 1
ATOM 1200 N N . TRP A 1 172 ? 5.342 -7.054 -23.636 1.00 90.81 172 TRP A N 1
ATOM 1201 C CA . TRP A 1 172 ? 5.640 -5.635 -23.544 1.00 90.81 172 TRP A CA 1
ATOM 1202 C C . TRP A 1 172 ? 4.648 -4.852 -24.404 1.00 90.81 172 TRP A C 1
ATOM 1204 O O . TRP A 1 172 ? 4.295 -5.276 -25.503 1.00 90.81 172 TRP A O 1
ATOM 1214 N N . SER A 1 173 ? 4.148 -3.749 -23.863 1.00 91.31 173 SER A N 1
ATOM 1215 C CA . SER A 1 173 ? 3.209 -2.836 -24.510 1.00 91.31 173 SER A CA 1
ATOM 1216 C C . SER A 1 173 ? 3.840 -1.455 -24.574 1.00 91.31 173 SER A C 1
ATOM 1218 O O . SER A 1 173 ? 4.403 -0.986 -23.583 1.00 91.31 173 SER A O 1
ATOM 1220 N N . GLN A 1 174 ? 3.744 -0.808 -25.729 1.00 91.75 174 GLN A N 1
ATOM 1221 C CA . GLN A 1 174 ? 4.284 0.530 -25.929 1.00 91.75 174 GLN A CA 1
ATOM 1222 C C . GLN A 1 174 ? 3.475 1.550 -25.119 1.00 91.75 174 GLN A C 1
ATOM 1224 O O . GLN A 1 174 ? 2.245 1.553 -25.178 1.00 91.75 174 GLN A O 1
ATOM 1229 N N . LEU A 1 175 ? 4.165 2.395 -24.351 1.00 86.75 175 LEU A N 1
ATOM 1230 C CA . LEU A 1 175 ? 3.549 3.469 -23.562 1.00 86.75 175 LEU A CA 1
ATOM 1231 C C . LEU A 1 175 ? 3.711 4.855 -24.200 1.00 86.75 175 LEU A C 1
ATOM 1233 O O . LEU A 1 175 ? 2.917 5.742 -23.902 1.00 86.75 175 LEU A O 1
ATOM 1237 N N . GLY A 1 176 ? 4.705 5.031 -25.075 1.00 84.88 176 GLY A N 1
ATOM 1238 C CA . GLY A 1 176 ? 5.054 6.309 -25.712 1.00 84.88 176 GLY A CA 1
ATOM 1239 C C . GLY A 1 176 ? 6.560 6.573 -25.650 1.00 84.88 176 GLY A C 1
ATOM 1240 O O . GLY A 1 176 ? 7.248 5.905 -24.886 1.00 84.88 176 GLY A O 1
ATOM 1241 N N . ASP A 1 177 ? 7.069 7.495 -26.474 1.00 87.62 177 ASP A N 1
ATOM 1242 C CA . ASP A 1 177 ? 8.447 8.031 -26.447 1.00 87.62 177 ASP A CA 1
ATOM 1243 C C . ASP A 1 177 ? 9.554 6.991 -26.194 1.00 87.62 177 ASP A C 1
ATOM 1245 O O . ASP A 1 177 ? 10.398 7.147 -25.311 1.00 87.62 177 ASP A O 1
ATOM 1249 N N . GLY A 1 178 ? 9.513 5.883 -26.940 1.00 92.75 178 GLY A N 1
ATOM 1250 C CA . GLY A 1 178 ? 10.513 4.823 -26.823 1.00 92.75 178 GLY A CA 1
ATOM 1251 C C . GLY A 1 178 ? 10.452 4.015 -25.527 1.00 92.75 178 GLY A C 1
ATOM 1252 O O . GLY A 1 178 ? 11.433 3.366 -25.190 1.00 92.75 178 GLY A O 1
ATOM 1253 N N . VAL A 1 179 ? 9.335 4.025 -24.796 1.00 93.38 179 VAL A N 1
ATOM 1254 C CA . VAL A 1 179 ? 9.126 3.240 -23.571 1.00 93.38 179 VAL A CA 1
ATOM 1255 C C . VAL A 1 179 ? 8.158 2.093 -23.814 1.00 93.38 179 VAL A C 1
ATOM 1257 O O . VAL A 1 179 ? 7.076 2.250 -24.390 1.00 93.38 179 VAL A O 1
ATOM 1260 N N . GLU A 1 180 ? 8.518 0.936 -23.275 1.00 93.81 180 GLU A N 1
ATOM 1261 C CA . GLU A 1 180 ? 7.646 -0.219 -23.147 1.00 93.81 180 GLU A CA 1
ATOM 1262 C C . GLU A 1 180 ? 7.390 -0.532 -21.672 1.00 93.81 180 GLU A C 1
ATOM 1264 O O . GLU A 1 180 ? 8.256 -0.344 -20.815 1.00 93.81 180 GLU A O 1
ATOM 1269 N N . SER A 1 181 ? 6.211 -1.076 -21.377 1.00 94.00 181 SER A N 1
ATOM 1270 C CA . SER A 1 181 ? 5.904 -1.645 -20.065 1.00 94.00 181 SER A CA 1
ATOM 1271 C C . SER A 1 181 ? 5.295 -3.032 -20.153 1.00 94.00 181 SER A C 1
ATOM 1273 O O . SER A 1 181 ? 4.691 -3.408 -21.159 1.00 94.00 181 SER A O 1
ATOM 1275 N N . ARG A 1 182 ? 5.414 -3.793 -19.070 1.00 92.62 182 ARG A N 1
ATOM 1276 C CA . ARG A 1 182 ? 4.631 -5.011 -18.861 1.00 92.62 182 ARG A CA 1
ATOM 1277 C C . ARG A 1 182 ? 4.200 -5.111 -17.409 1.00 92.62 182 ARG A C 1
ATOM 1279 O O . ARG A 1 182 ? 4.886 -4.633 -16.512 1.00 92.62 182 ARG A O 1
ATOM 1286 N N . ILE A 1 183 ? 3.072 -5.770 -17.178 1.00 87.62 183 ILE A N 1
ATOM 1287 C CA . ILE A 1 183 ? 2.562 -6.018 -15.829 1.00 87.62 183 ILE A CA 1
ATOM 1288 C C . ILE A 1 183 ? 2.935 -7.440 -15.428 1.00 87.62 183 ILE A C 1
ATOM 1290 O O . ILE A 1 183 ? 2.439 -8.401 -16.021 1.00 87.62 183 ILE A O 1
ATOM 1294 N N . THR A 1 184 ? 3.759 -7.579 -14.398 1.00 88.38 184 THR A N 1
ATOM 1295 C CA . THR A 1 184 ? 4.009 -8.853 -13.728 1.00 88.38 184 THR A CA 1
ATOM 1296 C C . THR A 1 184 ? 3.089 -8.986 -12.520 1.00 88.38 184 THR A C 1
ATOM 1298 O O . THR A 1 184 ? 2.813 -8.028 -11.800 1.00 88.38 184 THR A O 1
ATOM 1301 N N . LYS A 1 185 ? 2.528 -10.178 -12.328 1.00 88.50 185 LYS A N 1
ATOM 1302 C CA . LYS A 1 185 ? 1.636 -10.486 -11.214 1.00 88.50 185 LYS A CA 1
ATOM 1303 C C . LYS A 1 185 ? 2.168 -11.678 -10.432 1.00 88.50 185 LYS A C 1
ATOM 1305 O O . LYS A 1 185 ? 2.555 -12.681 -11.026 1.00 88.50 185 LYS A O 1
ATOM 1310 N N . THR A 1 186 ? 2.120 -11.581 -9.109 1.00 89.19 186 THR A N 1
ATOM 131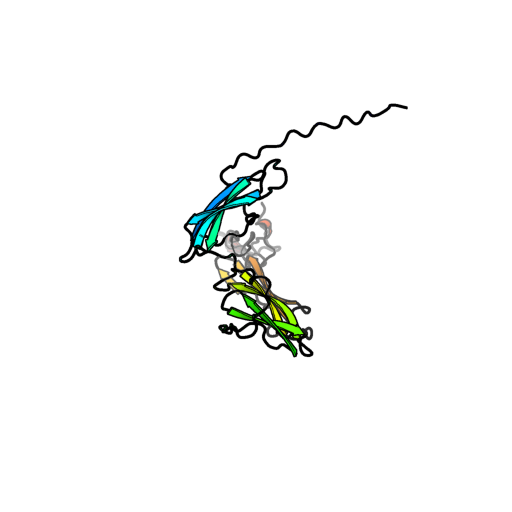1 C CA . THR A 1 186 ? 2.579 -12.624 -8.188 1.00 89.19 186 THR A CA 1
ATOM 1312 C C . THR A 1 186 ? 1.498 -12.908 -7.158 1.00 89.19 186 THR A C 1
ATOM 1314 O O . THR A 1 186 ? 1.018 -12.004 -6.475 1.00 89.19 186 THR A O 1
ATOM 1317 N N . CYS A 1 187 ? 1.114 -14.176 -7.028 1.00 86.88 187 CYS A N 1
ATOM 1318 C CA . CYS A 1 187 ? 0.149 -14.599 -6.022 1.00 86.88 187 CYS A CA 1
ATOM 1319 C C . CYS A 1 187 ? 0.813 -14.670 -4.643 1.00 86.88 187 CYS A C 1
ATOM 1321 O O . CYS A 1 187 ? 1.759 -15.432 -4.446 1.00 86.88 187 CYS A O 1
ATOM 1323 N N . ASN A 1 188 ? 0.298 -13.912 -3.675 1.00 83.75 188 ASN A N 1
ATOM 1324 C CA . ASN A 1 188 ? 0.623 -14.115 -2.271 1.00 83.75 188 ASN A CA 1
ATOM 1325 C C . ASN A 1 188 ? -0.274 -15.232 -1.720 1.00 83.75 188 ASN A C 1
ATOM 1327 O O . ASN A 1 188 ? -1.416 -14.993 -1.335 1.00 83.75 188 ASN A O 1
ATOM 1331 N N . THR A 1 189 ? 0.258 -16.450 -1.664 1.00 80.50 189 THR A N 1
ATOM 1332 C CA . THR A 1 189 ? -0.469 -17.670 -1.270 1.00 80.50 189 THR A CA 1
ATOM 1333 C C . THR A 1 189 ? -0.834 -17.744 0.215 1.00 80.50 189 THR A C 1
ATOM 1335 O O . THR A 1 189 ? -1.560 -18.646 0.613 1.00 80.50 189 THR A O 1
ATOM 1338 N N . LEU A 1 190 ? -0.360 -16.809 1.045 1.00 75.00 190 LEU A N 1
ATOM 1339 C CA . LEU A 1 190 ? -0.762 -16.706 2.452 1.00 75.00 190 LEU A CA 1
ATOM 1340 C C . LEU A 1 190 ? -2.019 -15.851 2.620 1.00 75.00 190 LEU A C 1
ATOM 1342 O O . LEU A 1 190 ? -2.798 -16.061 3.544 1.00 75.00 190 LEU A O 1
ATOM 1346 N N . THR A 1 191 ? -2.209 -14.875 1.732 1.00 78.94 191 THR A N 1
ATOM 1347 C CA . THR A 1 191 ? -3.303 -13.894 1.819 1.00 78.94 191 THR A CA 1
ATOM 1348 C C . THR A 1 191 ? -4.284 -13.976 0.652 1.00 78.94 191 THR A C 1
ATOM 1350 O O . THR A 1 191 ? -5.278 -13.260 0.652 1.00 78.94 191 THR A O 1
ATOM 1353 N N . CYS A 1 192 ? -4.006 -14.823 -0.345 1.00 80.06 192 CYS A N 1
ATOM 1354 C CA . CYS A 1 192 ? -4.736 -14.944 -1.611 1.00 80.06 192 CYS A CA 1
ATOM 1355 C C . CYS A 1 192 ? -4.843 -13.621 -2.385 1.00 80.06 192 CYS A C 1
ATOM 1357 O O . CYS A 1 192 ? -5.693 -13.446 -3.259 1.00 80.06 192 CYS A O 1
ATOM 1359 N N . ASN A 1 193 ? -3.940 -12.685 -2.090 1.00 83.56 193 ASN A N 1
ATOM 1360 C CA . ASN A 1 193 ? -3.863 -11.411 -2.774 1.00 83.56 193 ASN A CA 1
ATOM 1361 C C . ASN A 1 193 ? -2.955 -11.543 -3.990 1.00 83.56 193 ASN A C 1
ATOM 1363 O O . ASN A 1 193 ? -1.803 -11.972 -3.886 1.00 83.56 193 ASN A O 1
ATOM 1367 N N . CYS A 1 194 ? -3.459 -11.129 -5.145 1.00 84.69 194 CYS A N 1
ATOM 1368 C CA . CYS A 1 194 ? -2.628 -10.990 -6.324 1.00 84.69 194 CYS A CA 1
ATOM 1369 C C . CYS A 1 194 ? -1.906 -9.642 -6.288 1.00 84.69 194 CYS A C 1
ATOM 1371 O O . CYS A 1 194 ? -2.535 -8.591 -6.398 1.00 84.69 194 CYS A O 1
ATOM 1373 N N . LEU A 1 195 ? -0.587 -9.678 -6.132 1.00 88.31 195 LEU A N 1
ATOM 1374 C CA . LEU A 1 195 ? 0.265 -8.499 -6.185 1.00 88.31 195 LEU A CA 1
ATOM 1375 C C . LEU A 1 195 ? 0.600 -8.199 -7.644 1.00 88.31 195 LEU A C 1
ATOM 1377 O O . LEU A 1 195 ? 0.928 -9.112 -8.396 1.00 88.31 195 LEU A O 1
ATOM 1381 N N . SER A 1 196 ? 0.533 -6.933 -8.044 1.00 90.12 196 SER A N 1
ATOM 1382 C CA . SER A 1 196 ? 0.931 -6.479 -9.378 1.00 90.12 196 SER A CA 1
ATOM 1383 C C . SER A 1 196 ? 2.137 -5.557 -9.291 1.00 90.12 196 SER A C 1
ATOM 1385 O O . SER A 1 196 ? 2.141 -4.633 -8.480 1.00 90.12 196 SER A O 1
ATOM 1387 N N . SER A 1 197 ? 3.111 -5.774 -10.164 1.00 89.50 197 SER A N 1
ATOM 1388 C CA . SER A 1 197 ? 4.226 -4.873 -10.422 1.00 89.50 197 SER A CA 1
ATOM 1389 C C . SER A 1 197 ? 4.218 -4.491 -11.898 1.00 89.50 197 SER A C 1
ATOM 1391 O O . SER A 1 197 ? 3.873 -5.306 -12.755 1.00 89.50 197 SER A O 1
ATOM 1393 N N . THR A 1 198 ? 4.578 -3.249 -12.201 1.00 89.00 198 THR A N 1
ATOM 1394 C CA . THR A 1 198 ? 4.768 -2.800 -13.580 1.00 89.00 198 THR A CA 1
ATOM 1395 C C . THR A 1 198 ? 6.254 -2.627 -13.811 1.00 89.00 198 THR A C 1
ATOM 1397 O O . THR A 1 198 ? 6.920 -1.885 -13.093 1.00 89.00 198 THR A O 1
ATOM 1400 N N . GLU A 1 199 ? 6.766 -3.322 -14.813 1.00 91.12 199 GLU A N 1
ATOM 1401 C CA . GLU A 1 199 ? 8.141 -3.192 -15.266 1.00 91.12 199 GLU A CA 1
ATOM 1402 C C . GLU A 1 199 ? 8.176 -2.259 -16.469 1.00 91.12 199 GLU A C 1
ATOM 1404 O O . GLU A 1 199 ? 7.271 -2.290 -17.307 1.00 91.12 199 GLU A O 1
ATOM 1409 N N . TYR A 1 200 ? 9.232 -1.456 -16.557 1.00 93.62 200 TYR A N 1
ATOM 1410 C CA . TYR A 1 200 ? 9.453 -0.494 -17.630 1.00 93.62 200 TYR A CA 1
ATOM 1411 C C . TYR A 1 200 ? 10.823 -0.732 -18.252 1.00 93.62 200 TYR A C 1
ATOM 1413 O O . TYR A 1 200 ? 11.753 -1.159 -17.567 1.00 93.62 200 TYR A O 1
ATOM 1421 N N . ARG A 1 201 ? 10.943 -0.453 -19.548 1.00 94.62 201 ARG A N 1
ATOM 1422 C CA . ARG A 1 201 ? 12.218 -0.468 -20.267 1.00 94.62 201 ARG A CA 1
ATOM 1423 C C . ARG A 1 201 ? 12.171 0.464 -21.471 1.00 94.62 201 ARG A C 1
ATOM 1425 O O . ARG A 1 201 ? 11.086 0.802 -21.943 1.00 94.62 201 ARG A O 1
ATOM 1432 N N . CYS A 1 202 ? 13.337 0.806 -22.008 1.00 95.81 202 CYS A N 1
ATOM 1433 C CA . CYS A 1 202 ? 13.409 1.431 -23.323 1.00 95.81 202 CYS A CA 1
ATOM 1434 C C . CYS A 1 202 ? 13.124 0.398 -24.426 1.00 95.81 202 CYS A C 1
ATOM 1436 O O . CYS A 1 202 ? 13.572 -0.751 -24.354 1.00 95.81 202 CYS A O 1
ATOM 1438 N N . ALA A 1 203 ? 12.349 0.814 -25.421 1.00 96.06 203 ALA A N 1
ATOM 1439 C CA . ALA A 1 203 ? 12.013 0.074 -26.623 1.00 96.06 203 ALA A CA 1
ATOM 1440 C C . ALA A 1 203 ? 13.259 -0.160 -27.490 1.00 96.06 203 ALA A C 1
ATOM 1442 O O . ALA A 1 203 ? 14.313 0.447 -27.289 1.00 96.06 203 ALA A O 1
ATOM 1443 N N . SER A 1 204 ? 13.128 -1.037 -28.483 1.00 95.19 204 SER A N 1
ATOM 1444 C CA . SER A 1 204 ? 14.166 -1.191 -29.505 1.00 95.19 204 SER A CA 1
ATOM 1445 C C . SER A 1 204 ? 14.373 0.126 -30.268 1.00 95.19 204 SER A C 1
ATOM 1447 O O . SER A 1 204 ? 13.401 0.826 -30.553 1.00 95.19 204 SER A O 1
ATOM 1449 N N . GLY A 1 205 ? 15.631 0.473 -30.561 1.00 95.06 205 GLY A N 1
ATOM 1450 C CA . GLY A 1 205 ? 16.011 1.757 -31.171 1.00 95.06 205 GLY A CA 1
ATOM 1451 C C . GLY A 1 205 ? 16.165 2.915 -30.177 1.00 95.06 205 GLY A C 1
ATOM 1452 O O . GLY A 1 205 ? 16.460 4.032 -30.589 1.00 95.06 205 GLY A O 1
ATOM 1453 N N . TYR A 1 206 ? 15.993 2.664 -28.875 1.00 95.69 206 TYR A N 1
ATOM 1454 C CA . TYR A 1 206 ? 16.186 3.648 -27.807 1.00 95.69 206 TYR A CA 1
ATOM 1455 C C . TYR A 1 206 ? 17.203 3.154 -26.772 1.00 95.69 206 TYR A C 1
ATOM 1457 O O . TYR A 1 206 ? 17.310 1.951 -26.527 1.00 95.69 206 TYR A O 1
ATOM 1465 N N . TYR A 1 207 ? 17.927 4.073 -26.137 1.00 95.19 207 TYR A N 1
ATOM 1466 C CA . TYR A 1 207 ? 18.868 3.822 -25.041 1.00 95.19 207 TYR A CA 1
ATOM 1467 C C . TYR A 1 207 ? 18.551 4.698 -23.817 1.00 95.19 207 TYR A C 1
ATOM 1469 O O . TYR A 1 207 ? 17.801 5.656 -23.927 1.00 95.19 207 TYR A O 1
ATOM 1477 N N . GLY A 1 208 ? 19.076 4.374 -22.639 1.00 94.00 208 GLY A N 1
ATOM 1478 C CA . GLY A 1 208 ? 18.814 5.029 -21.362 1.00 94.00 208 GLY A CA 1
ATOM 1479 C C . GLY A 1 208 ? 18.008 4.166 -20.389 1.00 94.00 208 GLY A C 1
ATOM 1480 O O . GLY A 1 208 ? 18.040 2.935 -20.427 1.00 94.00 208 GLY A O 1
ATOM 1481 N N . THR A 1 209 ? 17.301 4.828 -19.471 1.00 92.81 209 THR A N 1
ATOM 1482 C CA . THR A 1 209 ? 16.553 4.178 -18.382 1.00 92.81 209 THR A CA 1
ATOM 1483 C C . THR A 1 209 ? 15.170 4.796 -18.192 1.00 92.81 209 THR A C 1
ATOM 1485 O O . THR A 1 209 ? 14.926 5.965 -18.493 1.00 92.81 209 THR A O 1
ATOM 1488 N N . THR A 1 210 ? 14.232 4.018 -17.658 1.00 92.31 210 THR A N 1
ATOM 1489 C CA . THR A 1 210 ? 12.899 4.506 -17.294 1.00 92.31 210 THR A CA 1
ATOM 1490 C C . THR A 1 210 ? 12.329 3.696 -16.133 1.00 92.31 210 THR A C 1
ATOM 1492 O O . THR A 1 210 ? 12.643 2.520 -15.967 1.00 92.31 210 THR A O 1
ATOM 1495 N N . ASN A 1 211 ? 11.484 4.331 -15.323 1.00 88.62 211 ASN A N 1
ATOM 1496 C CA . ASN A 1 211 ? 10.750 3.704 -14.218 1.00 88.62 211 ASN A CA 1
ATOM 1497 C C . ASN A 1 211 ? 9.234 3.984 -14.289 1.00 88.62 211 ASN A C 1
ATOM 1499 O O . ASN A 1 211 ? 8.525 3.807 -13.300 1.00 88.62 211 ASN A O 1
ATOM 1503 N N . GLY A 1 212 ? 8.752 4.481 -15.434 1.00 80.94 212 GLY A N 1
ATOM 1504 C CA . GLY A 1 212 ? 7.354 4.858 -15.652 1.00 80.94 212 GLY A CA 1
ATOM 1505 C C . GLY A 1 212 ? 6.954 6.254 -15.168 1.00 80.94 212 GLY A C 1
ATOM 1506 O O . GLY A 1 212 ? 5.991 6.806 -15.690 1.00 80.94 212 GLY A O 1
ATOM 1507 N N . LEU A 1 213 ? 7.683 6.850 -14.218 1.00 81.19 213 LEU A N 1
ATOM 1508 C CA . LEU A 1 213 ? 7.482 8.245 -13.794 1.00 81.19 213 LEU A CA 1
ATOM 1509 C C . LEU A 1 213 ? 8.422 9.196 -14.533 1.00 81.19 213 LEU A C 1
ATOM 1511 O O . LEU A 1 213 ? 8.040 10.303 -14.900 1.00 81.19 213 LEU A O 1
ATOM 1515 N N . THR A 1 214 ? 9.653 8.744 -14.757 1.00 86.94 214 THR A N 1
ATOM 1516 C CA . THR A 1 214 ? 10.668 9.450 -15.534 1.00 86.94 214 THR A CA 1
ATOM 1517 C C . THR A 1 214 ? 11.002 8.643 -16.780 1.00 86.94 214 THR A C 1
ATOM 1519 O O . THR A 1 214 ? 11.289 7.441 -16.693 1.00 86.94 214 THR A O 1
ATOM 1522 N N . ASN A 1 215 ? 10.977 9.305 -17.934 1.00 92.12 215 ASN A N 1
ATOM 1523 C CA . ASN A 1 215 ? 11.422 8.742 -19.199 1.00 92.12 215 ASN A CA 1
ATOM 1524 C C . ASN A 1 215 ? 12.771 9.358 -19.585 1.00 92.12 215 ASN A C 1
ATOM 1526 O O . ASN A 1 215 ? 12.814 10.522 -19.972 1.00 92.12 215 ASN A O 1
ATOM 1530 N N . ASN A 1 216 ? 13.847 8.575 -19.479 1.00 94.44 216 ASN A N 1
ATOM 1531 C CA . ASN A 1 216 ? 15.168 8.943 -19.992 1.00 94.44 216 ASN A CA 1
ATOM 1532 C C . ASN A 1 216 ? 15.560 8.061 -21.186 1.00 94.44 216 ASN A C 1
ATOM 1534 O O . ASN A 1 216 ? 16.749 7.875 -21.435 1.00 94.44 216 ASN A O 1
ATOM 1538 N N . CYS A 1 217 ? 14.584 7.474 -21.884 1.00 95.75 217 CYS A N 1
ATOM 1539 C CA . CYS A 1 217 ? 14.828 6.766 -23.129 1.00 95.75 217 CYS A CA 1
ATOM 1540 C C . CYS A 1 217 ? 15.068 7.783 -24.250 1.00 95.75 217 CYS A C 1
ATOM 1542 O O . CYS A 1 217 ? 14.235 8.648 -24.515 1.00 95.75 217 CYS A O 1
ATOM 1544 N N . VAL A 1 218 ? 16.219 7.678 -24.901 1.00 95.69 218 VAL A N 1
ATOM 1545 C CA . VAL A 1 218 ? 16.685 8.548 -25.979 1.00 95.69 218 VAL A CA 1
ATOM 1546 C C . VAL A 1 218 ? 16.811 7.710 -27.242 1.00 95.69 218 VAL A C 1
ATOM 1548 O O . VAL A 1 218 ? 17.335 6.601 -27.202 1.00 95.69 218 VAL A O 1
ATOM 1551 N N . GLU A 1 219 ? 16.298 8.216 -28.359 1.00 96.19 219 GLU A N 1
ATOM 1552 C CA . GLU A 1 219 ? 16.403 7.533 -29.650 1.00 96.19 219 GLU A CA 1
ATOM 1553 C C . GLU A 1 219 ? 17.876 7.403 -30.057 1.00 96.19 219 GLU A C 1
ATOM 1555 O O . GLU A 1 219 ? 18.662 8.344 -29.908 1.00 96.19 219 GLU A O 1
ATOM 1560 N N . CYS A 1 220 ? 18.264 6.234 -30.564 1.00 95.19 220 CYS A N 1
ATOM 1561 C CA . CYS A 1 220 ? 19.603 6.034 -31.094 1.00 95.19 220 CYS A CA 1
ATOM 1562 C C . CYS A 1 220 ? 19.865 7.022 -32.251 1.00 95.19 220 CYS A C 1
ATOM 1564 O O . CYS A 1 220 ? 19.007 7.195 -33.124 1.00 95.19 220 CYS A O 1
ATOM 1566 N N . PRO A 1 221 ? 21.044 7.671 -32.311 1.00 94.38 221 PRO A N 1
ATOM 1567 C CA . PRO A 1 221 ? 21.334 8.655 -33.350 1.00 94.38 221 PRO A CA 1
ATOM 1568 C C . PRO A 1 221 ? 21.240 8.066 -34.759 1.00 94.38 221 PRO A C 1
ATOM 1570 O O . PRO A 1 221 ? 21.449 6.875 -34.954 1.00 94.38 221 PRO A O 1
ATOM 1573 N N . SER A 1 222 ? 21.001 8.918 -35.762 1.00 89.25 222 SER A N 1
ATOM 1574 C CA . SER A 1 222 ? 21.002 8.528 -37.188 1.00 89.25 222 SER A CA 1
ATOM 1575 C C . SER A 1 222 ? 20.087 7.339 -37.521 1.00 89.25 222 SER A C 1
ATOM 1577 O O . SER A 1 222 ? 20.396 6.562 -38.421 1.00 89.25 222 SER A O 1
ATOM 1579 N N . SER A 1 223 ? 18.978 7.189 -36.785 1.00 85.75 223 SER A N 1
ATOM 1580 C CA . SER A 1 223 ? 18.079 6.030 -36.889 1.00 85.75 223 SER A CA 1
ATOM 1581 C C . SER A 1 223 ? 18.784 4.693 -36.613 1.00 85.75 223 SER A C 1
ATOM 1583 O O . SER A 1 223 ? 18.470 3.672 -37.225 1.00 85.75 223 SER A O 1
ATOM 1585 N N . GLY A 1 224 ? 19.756 4.707 -35.696 1.00 91.56 224 GLY A N 1
ATOM 1586 C CA . GLY A 1 224 ? 20.430 3.516 -35.199 1.00 91.56 224 GLY A CA 1
ATOM 1587 C C . GLY A 1 224 ? 19.468 2.545 -34.510 1.00 91.56 224 GLY A C 1
ATOM 1588 O O . GLY A 1 224 ? 18.357 2.886 -34.113 1.00 91.56 224 GLY A O 1
ATOM 1589 N N . SER A 1 225 ? 19.908 1.302 -34.377 1.00 94.56 225 SER A N 1
ATOM 1590 C CA . SER A 1 225 ? 19.173 0.207 -33.750 1.00 94.56 225 SER A CA 1
ATOM 1591 C C . SER A 1 225 ? 19.758 -0.140 -32.387 1.00 94.56 225 SER A C 1
ATOM 1593 O O . SER A 1 225 ? 20.929 0.113 -32.114 1.00 94.56 225 SER A O 1
ATOM 1595 N N . SER A 1 226 ? 18.929 -0.731 -31.531 1.00 95.19 226 SER A N 1
ATOM 1596 C CA . SER A 1 226 ? 19.322 -1.259 -30.222 1.00 95.19 226 SER A CA 1
ATOM 1597 C C . SER A 1 226 ? 18.300 -2.292 -29.730 1.00 95.19 226 SER A C 1
ATOM 1599 O O . SER A 1 226 ? 17.140 -2.279 -30.159 1.00 95.19 226 SER A O 1
ATOM 1601 N N . ASP A 1 227 ? 18.699 -3.187 -28.827 1.00 94.06 227 ASP A N 1
ATOM 1602 C CA . ASP A 1 227 ? 17.847 -4.273 -28.320 1.00 94.06 227 ASP A CA 1
ATOM 1603 C C . ASP A 1 227 ? 16.990 -3.815 -27.131 1.00 94.06 227 ASP A C 1
ATOM 1605 O O . ASP A 1 227 ? 17.491 -3.267 -26.161 1.00 94.06 227 ASP A O 1
ATOM 1609 N N . ALA A 1 228 ? 15.674 -4.030 -27.145 1.00 93.25 228 ALA A N 1
ATOM 1610 C CA . ALA A 1 228 ? 14.803 -3.494 -26.090 1.00 93.25 228 ALA A CA 1
ATOM 1611 C C . ALA A 1 228 ? 15.220 -3.935 -24.662 1.00 93.25 228 ALA A C 1
ATOM 1613 O O . ALA A 1 228 ? 15.229 -5.124 -24.334 1.00 93.25 228 ALA A O 1
ATOM 1614 N N . GLY A 1 229 ? 15.459 -2.964 -23.774 1.00 87.62 229 GLY A N 1
ATOM 1615 C CA . GLY A 1 229 ? 15.780 -3.176 -22.356 1.00 87.62 229 GLY A CA 1
ATOM 1616 C C . GLY A 1 229 ? 17.231 -3.497 -22.002 1.00 87.62 229 GLY A C 1
ATOM 1617 O O . GLY A 1 229 ? 17.500 -3.719 -20.827 1.00 87.62 229 GLY A O 1
ATOM 1618 N N . THR A 1 230 ? 18.160 -3.497 -22.956 1.00 78.19 230 THR A N 1
ATOM 1619 C CA . THR A 1 230 ? 19.600 -3.716 -22.696 1.00 78.19 230 THR A CA 1
ATOM 1620 C C . THR A 1 230 ? 20.445 -2.461 -22.899 1.00 78.19 230 THR A C 1
ATOM 1622 O O . THR A 1 230 ? 21.670 -2.512 -22.884 1.00 78.19 230 THR A O 1
ATOM 1625 N N . ASN A 1 231 ? 19.810 -1.311 -23.093 1.00 75.62 231 ASN A N 1
ATOM 1626 C CA . ASN A 1 231 ? 20.457 -0.164 -23.719 1.00 75.62 231 ASN A CA 1
ATOM 1627 C C . ASN A 1 231 ? 20.715 0.957 -22.726 1.00 75.62 231 ASN A C 1
ATOM 1629 O O . ASN A 1 231 ? 20.397 2.089 -23.026 1.00 75.62 231 ASN A O 1
ATOM 1633 N N . GLU A 1 232 ? 21.241 0.695 -21.533 1.00 87.12 232 GLU A N 1
ATOM 1634 C CA . GLU A 1 232 ? 21.422 1.774 -20.544 1.00 87.12 232 GLU A CA 1
ATOM 1635 C C . GLU A 1 232 ? 22.390 2.880 -21.020 1.00 87.12 232 GLU A C 1
ATOM 1637 O O . GLU A 1 232 ? 22.282 4.020 -20.572 1.00 87.12 232 GLU A O 1
ATOM 1642 N N . SER A 1 233 ? 23.286 2.561 -21.965 1.00 91.56 233 SER A N 1
ATOM 1643 C CA . SER A 1 233 ? 24.253 3.476 -22.584 1.00 91.56 233 SER A CA 1
ATOM 1644 C C . SER A 1 233 ? 24.077 3.548 -24.107 1.00 91.56 233 SER A C 1
ATOM 1646 O O . SER A 1 233 ? 23.630 2.590 -24.745 1.00 91.56 233 SER A O 1
ATOM 1648 N N . ILE A 1 234 ? 24.486 4.682 -24.690 1.00 94.56 234 ILE A N 1
ATOM 1649 C CA . ILE A 1 234 ? 24.540 4.913 -26.141 1.00 94.56 234 ILE A CA 1
ATOM 1650 C C . ILE A 1 234 ? 25.444 3.902 -26.852 1.00 94.56 234 ILE A C 1
ATOM 1652 O O . ILE A 1 234 ? 25.214 3.595 -28.016 1.00 94.56 234 ILE A O 1
ATOM 1656 N N . THR A 1 235 ? 26.416 3.316 -26.148 1.00 94.94 235 THR A N 1
ATOM 1657 C CA . THR A 1 235 ? 27.312 2.285 -26.698 1.00 94.94 235 THR A CA 1
ATOM 1658 C C . THR A 1 235 ? 26.600 1.000 -27.122 1.00 94.94 235 THR A C 1
ATOM 1660 O O . THR A 1 235 ? 27.157 0.213 -27.882 1.00 94.94 235 THR A O 1
ATOM 1663 N N . ASN A 1 236 ? 25.347 0.808 -26.696 1.00 93.50 236 ASN A N 1
ATOM 1664 C CA . ASN A 1 236 ? 24.491 -0.294 -27.136 1.00 93.50 236 ASN A CA 1
ATOM 1665 C C . ASN A 1 236 ? 23.664 0.042 -28.391 1.00 93.50 236 ASN A C 1
ATOM 1667 O O . ASN A 1 236 ? 22.994 -0.837 -28.933 1.00 93.50 236 ASN A O 1
ATOM 1671 N N . CYS A 1 237 ? 23.703 1.290 -28.868 1.00 95.31 237 CYS A N 1
ATOM 1672 C CA . CYS A 1 237 ? 23.198 1.645 -30.189 1.00 95.31 237 CYS A CA 1
ATOM 1673 C C . CYS A 1 237 ? 24.190 1.193 -31.265 1.00 95.31 237 CYS A C 1
ATOM 1675 O O . CYS A 1 237 ? 25.407 1.263 -31.080 1.00 95.31 237 CYS A O 1
ATOM 1677 N N . PHE A 1 238 ? 23.674 0.804 -32.427 1.00 95.00 238 PHE A N 1
ATOM 1678 C CA . PHE A 1 238 ? 24.481 0.435 -33.584 1.00 95.00 238 PHE A CA 1
ATOM 1679 C C . PHE A 1 238 ? 23.796 0.783 -34.906 1.00 95.00 238 PHE A C 1
ATOM 1681 O O . PHE A 1 238 ? 22.581 0.949 -34.973 1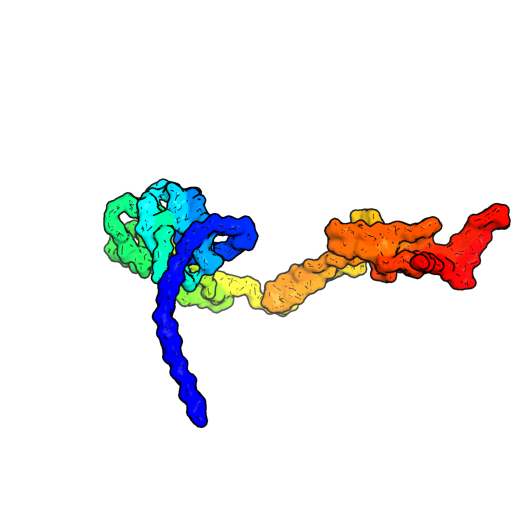.00 95.00 238 PHE A O 1
ATOM 1688 N N . VAL A 1 239 ? 24.573 0.855 -35.982 1.00 94.88 239 VAL A N 1
ATOM 1689 C CA . VAL A 1 239 ? 24.073 0.934 -37.360 1.00 94.88 239 VAL A CA 1
ATOM 1690 C C . VAL A 1 239 ? 24.566 -0.270 -38.158 1.00 94.88 239 VAL A C 1
ATOM 1692 O O . VAL A 1 239 ? 25.700 -0.722 -37.991 1.00 94.88 239 VAL A O 1
ATOM 1695 N N . THR A 1 240 ? 23.708 -0.799 -39.028 1.00 94.19 240 THR A N 1
ATOM 1696 C CA . THR A 1 240 ? 24.016 -1.950 -39.900 1.00 94.19 240 THR A CA 1
ATOM 1697 C C . THR A 1 240 ? 24.242 -1.551 -41.352 1.00 94.19 240 THR A C 1
ATOM 1699 O O . THR A 1 240 ? 24.675 -2.376 -42.144 1.00 94.19 240 THR A O 1
ATOM 1702 N N . SER A 1 241 ? 23.963 -0.300 -41.717 1.00 92.44 241 SER A N 1
ATOM 1703 C CA . SER A 1 241 ? 24.168 0.216 -43.071 1.00 92.44 241 SER A CA 1
ATOM 1704 C C . SER A 1 241 ? 24.419 1.722 -4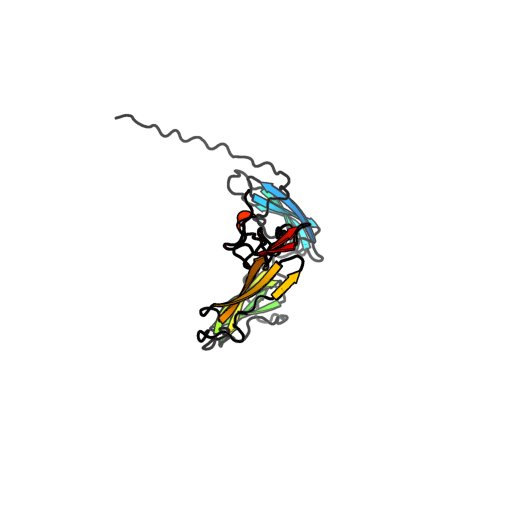3.065 1.00 92.44 241 SER A C 1
ATOM 1706 O O . SER A 1 241 ? 23.969 2.420 -42.154 1.00 92.44 241 SER A O 1
ATOM 1708 N N . GLY A 1 242 ? 25.073 2.229 -44.107 1.00 90.50 242 GLY A N 1
ATOM 1709 C CA . GLY A 1 242 ? 25.303 3.651 -44.350 1.00 90.50 242 GLY A CA 1
ATOM 1710 C C . GLY A 1 242 ? 25.028 4.046 -45.802 1.00 90.50 242 GLY A C 1
ATOM 1711 O O . GLY A 1 242 ? 24.813 3.200 -46.674 1.00 90.50 242 GLY A O 1
ATOM 1712 N N . LYS A 1 243 ? 25.000 5.355 -46.064 1.00 92.12 243 LYS A N 1
ATOM 1713 C CA . LYS A 1 243 ? 24.813 5.909 -47.407 1.00 92.12 243 LYS A CA 1
ATOM 1714 C C . LYS A 1 243 ? 25.702 7.127 -47.612 1.00 92.12 243 LYS A C 1
ATOM 1716 O O . LYS A 1 243 ? 25.688 8.038 -46.788 1.00 92.12 243 LYS A O 1
ATOM 1721 N N . ASP A 1 244 ? 26.394 7.158 -48.742 1.00 90.38 244 ASP A N 1
ATOM 1722 C CA . ASP A 1 244 ? 27.164 8.305 -49.215 1.00 90.38 244 ASP A CA 1
ATOM 1723 C C . ASP A 1 244 ? 26.874 8.595 -50.703 1.00 90.38 244 ASP A C 1
ATOM 1725 O O . ASP A 1 244 ? 25.944 8.034 -51.294 1.00 90.38 244 ASP A O 1
ATOM 1729 N N . ASP A 1 245 ? 27.650 9.498 -51.310 1.00 95.06 245 ASP A N 1
ATOM 1730 C CA . ASP A 1 245 ? 27.522 9.874 -52.727 1.00 95.06 245 ASP A CA 1
ATOM 1731 C C . ASP A 1 245 ? 27.881 8.730 -53.696 1.00 95.06 245 ASP A C 1
ATOM 1733 O O . ASP A 1 245 ? 27.564 8.798 -54.885 1.00 95.06 245 ASP A O 1
ATOM 1737 N N . THR A 1 246 ? 28.538 7.674 -53.209 1.00 93.50 246 THR A N 1
ATOM 1738 C CA . THR A 1 246 ? 28.945 6.504 -53.997 1.00 93.50 246 THR A CA 1
ATOM 1739 C C . THR A 1 246 ? 27.928 5.365 -53.937 1.00 93.50 246 THR A C 1
ATOM 1741 O O . THR A 1 246 ? 27.888 4.542 -54.854 1.00 93.50 246 THR A O 1
ATOM 1744 N N . GLY A 1 247 ? 27.061 5.335 -52.918 1.00 93.88 247 GLY A N 1
ATOM 1745 C CA . GLY A 1 247 ? 25.969 4.372 -52.812 1.00 93.88 247 GLY A CA 1
ATOM 1746 C C . GLY A 1 247 ? 25.549 4.054 -51.378 1.00 93.88 247 GLY A C 1
ATOM 1747 O O . GLY A 1 247 ? 25.770 4.822 -50.445 1.00 93.88 247 GLY A O 1
ATOM 1748 N N . THR A 1 248 ? 24.896 2.904 -51.214 1.00 93.81 248 THR A N 1
ATOM 1749 C CA . THR A 1 248 ? 24.542 2.319 -49.913 1.00 93.81 248 THR A CA 1
ATOM 1750 C C . THR A 1 248 ? 25.467 1.142 -49.641 1.00 93.81 248 THR A C 1
ATOM 1752 O O . THR A 1 248 ? 25.783 0.387 -50.561 1.00 93.81 248 THR A O 1
ATOM 1755 N N . TYR A 1 249 ? 25.902 0.992 -48.397 1.00 90.94 249 TYR A N 1
ATOM 1756 C CA . TYR A 1 249 ? 26.814 -0.062 -47.968 1.00 90.94 249 TYR A CA 1
ATOM 1757 C C . TYR A 1 249 ? 26.357 -0.644 -46.631 1.00 90.94 249 TYR A C 1
ATOM 1759 O O . TYR A 1 249 ? 25.813 0.075 -45.793 1.00 90.94 249 TYR A O 1
ATOM 1767 N N . ASP A 1 250 ? 26.597 -1.938 -46.445 1.00 93.94 250 ASP A N 1
ATOM 1768 C CA . ASP A 1 250 ? 26.264 -2.666 -45.223 1.00 93.94 250 ASP A CA 1
ATOM 1769 C C . ASP A 1 250 ? 27.511 -2.820 -44.343 1.00 93.94 250 ASP A C 1
ATOM 1771 O O . ASP A 1 250 ? 28.625 -3.020 -44.837 1.00 93.94 250 ASP A O 1
ATOM 1775 N N . TYR A 1 251 ? 27.326 -2.710 -43.031 1.00 90.19 251 TYR A N 1
ATOM 1776 C CA . TYR A 1 251 ? 28.366 -2.915 -42.030 1.00 90.19 251 TYR A CA 1
ATOM 1777 C C . TYR A 1 251 ? 28.296 -4.344 -41.493 1.00 90.19 251 TYR A C 1
ATOM 1779 O O . TYR A 1 251 ? 27.285 -4.743 -40.917 1.00 90.19 251 TYR A O 1
ATOM 1787 N N . GLU A 1 252 ? 29.389 -5.095 -41.622 1.00 91.56 252 GLU A N 1
ATOM 1788 C CA . GLU A 1 252 ? 29.538 -6.408 -40.994 1.00 91.56 252 GLU A CA 1
ATOM 1789 C C . GLU A 1 252 ? 30.935 -6.521 -40.352 1.00 91.56 252 GLU A C 1
ATOM 1791 O O . GLU A 1 252 ? 31.938 -6.547 -41.074 1.00 91.56 252 GLU A O 1
ATOM 1796 N N . PRO A 1 253 ? 31.043 -6.569 -39.008 1.00 88.75 253 PRO A N 1
ATOM 1797 C CA . PRO A 1 253 ? 29.959 -6.509 -38.016 1.00 88.75 253 PRO A CA 1
ATOM 1798 C C . PRO A 1 253 ? 29.308 -5.114 -37.911 1.00 88.75 253 PRO A C 1
ATOM 1800 O O . PRO A 1 253 ? 29.856 -4.130 -38.406 1.00 88.75 253 PRO A O 1
ATOM 1803 N N . SER A 1 254 ? 28.159 -5.027 -37.228 1.00 92.75 254 SER A N 1
ATOM 1804 C CA . SER A 1 254 ? 27.478 -3.757 -36.929 1.00 92.75 254 SER A CA 1
ATOM 1805 C C . SER A 1 254 ? 28.427 -2.726 -36.305 1.00 92.75 254 SER A C 1
ATOM 1807 O O . SER A 1 254 ? 29.251 -3.062 -35.450 1.00 92.75 254 SER A O 1
ATOM 1809 N N . CYS A 1 255 ? 28.284 -1.455 -36.685 1.00 93.25 255 CYS A N 1
ATOM 1810 C CA . CYS A 1 255 ? 29.065 -0.365 -36.104 1.00 93.25 255 CYS A CA 1
ATOM 1811 C C . CYS A 1 255 ? 28.352 0.194 -34.871 1.00 93.25 255 CYS A C 1
ATOM 1813 O O . CYS A 1 255 ? 27.310 0.836 -34.998 1.00 93.25 255 CYS A O 1
ATOM 1815 N N . TYR A 1 256 ? 28.917 -0.045 -33.689 1.00 94.06 256 TYR A N 1
ATOM 1816 C CA . TYR A 1 256 ? 28.407 0.479 -32.423 1.00 94.06 256 TYR A CA 1
ATOM 1817 C C . TYR A 1 256 ? 28.870 1.917 -32.188 1.00 94.06 256 TYR A C 1
ATOM 1819 O O . TYR A 1 256 ? 29.976 2.296 -32.583 1.00 94.06 256 TYR A O 1
ATOM 1827 N N . TYR A 1 257 ? 28.028 2.712 -31.533 1.00 91.38 257 TYR A N 1
ATOM 1828 C CA . TYR A 1 257 ? 28.417 4.044 -31.076 1.00 91.38 257 TYR A CA 1
ATOM 1829 C C . TYR A 1 257 ? 29.427 3.926 -29.924 1.00 91.38 257 TYR A C 1
ATOM 1831 O O . TYR A 1 257 ? 29.418 2.958 -29.166 1.00 91.38 257 TYR A O 1
ATOM 1839 N N . SER A 1 258 ? 30.314 4.908 -29.791 1.00 89.31 258 SER A N 1
ATOM 1840 C CA . SER A 1 258 ? 31.210 5.048 -28.640 1.00 89.31 258 SER A CA 1
ATOM 1841 C C . SER A 1 258 ? 30.806 6.272 -27.822 1.00 89.31 258 SER A C 1
ATOM 1843 O O . SER A 1 258 ? 30.297 7.236 -28.398 1.00 89.31 258 SER A O 1
ATOM 1845 N N . ASP A 1 259 ? 31.047 6.225 -26.511 1.00 74.06 259 ASP A N 1
ATOM 1846 C CA . ASP A 1 259 ? 30.936 7.395 -25.626 1.00 74.06 259 ASP A CA 1
ATOM 1847 C C . ASP A 1 259 ? 31.949 8.499 -25.991 1.00 74.06 259 ASP A C 1
ATOM 1849 O O . ASP A 1 259 ? 33.070 8.160 -26.450 1.00 74.06 259 ASP A O 1
#

Sequence (259 aa):
MLAMTNTASNGVVKICAGAKCNIEDDSDPINSVTCATYSDSCYNGYRVRSCKTCKTGTSLSSTTISVPGCGTPVGYDDCVFSGGTDPDECEGLCLIGGSYTSVSSGTNCATSIGSCYGTQKLTSCTTCPTGYTLTTKSKITASCGTVSYKTCVKDSSSCDGTCTNCVSSLRWSQLGDGVESRITKTCNTLTCNCLSSTEYRCASGYYGTTNGLTNNCVECPSSGSSDAGTNESITNCFVTSGKDDTGTYDYEPSCYYSD

pLDDT: mean 80.37, std 14.6, range [33.19, 96.19]